Protein AF-A0A8T2MJ57-F1 (afdb_monomer_lite)

InterPro domains:
  IPR035987 Small ribosomal subunit protein uS8 superfamily [SSF56047] (203-262)
  IPR052114 ER-associated autophagy and membrane dynamics regulator [PTHR20952] (1-214)
  IPR057282 RETREG1-3/ARL6IP-like, N-terminal reticulon-homology domain [PF24456] (26-183)

Structure (mmCIF, N/CA/C/O backbone):
data_AF-A0A8T2MJ57-F1
#
_entry.id   AF-A0A8T2MJ57-F1
#
loop_
_atom_site.group_PDB
_atom_site.id
_atom_site.type_symbol
_atom_site.label_atom_id
_atom_site.label_alt_id
_atom_site.label_comp_id
_atom_site.label_asym_id
_atom_site.label_entity_id
_atom_site.label_seq_id
_atom_site.pdbx_PDB_ins_code
_atom_site.Cartn_x
_atom_site.Cartn_y
_atom_site.Cartn_z
_atom_site.occupancy
_atom_site.B_iso_or_equiv
_atom_site.auth_seq_id
_atom_site.auth_comp_id
_atom_site.auth_asym_id
_atom_site.auth_atom_id
_atom_site.pdbx_PDB_model_num
ATOM 1 N N . MET A 1 1 ? 25.067 -12.688 18.216 1.00 52.44 1 MET A N 1
ATOM 2 C CA . MET A 1 1 ? 23.822 -12.584 17.416 1.00 52.44 1 MET A CA 1
ATOM 3 C C . MET A 1 1 ? 22.567 -12.781 18.270 1.00 52.44 1 MET A C 1
ATOM 5 O O . MET A 1 1 ? 21.670 -11.970 18.128 1.00 52.44 1 MET A O 1
ATOM 9 N N . ALA A 1 2 ? 22.528 -13.728 19.221 1.00 53.91 2 ALA A N 1
ATOM 10 C CA . ALA A 1 2 ? 21.363 -13.957 20.097 1.00 53.91 2 ALA A CA 1
ATOM 11 C C . ALA A 1 2 ? 20.956 -12.770 21.008 1.00 53.91 2 ALA A C 1
ATOM 13 O O . ALA A 1 2 ? 19.784 -12.600 21.322 1.00 53.91 2 ALA A O 1
ATOM 14 N N . GLU A 1 3 ? 21.901 -11.912 21.408 1.00 52.12 3 GLU A N 1
ATOM 15 C CA . GLU A 1 3 ? 21.622 -10.780 22.309 1.00 52.12 3 GLU A CA 1
ATOM 16 C C . GLU A 1 3 ? 20.856 -9.628 21.625 1.00 52.12 3 GLU A C 1
ATOM 18 O O . GLU A 1 3 ? 20.027 -8.964 22.246 1.00 52.12 3 GLU A O 1
ATOM 23 N N . GLY A 1 4 ? 21.070 -9.429 20.317 1.00 59.59 4 GLY A N 1
ATOM 24 C CA . GLY A 1 4 ? 20.344 -8.432 19.519 1.00 59.59 4 GLY A CA 1
ATOM 25 C C . GLY A 1 4 ? 18.900 -8.844 19.213 1.00 59.59 4 GLY A C 1
ATOM 26 O O . GLY A 1 4 ? 17.994 -8.008 19.262 1.00 59.59 4 GLY A O 1
ATOM 27 N N . ASP A 1 5 ? 18.671 -10.138 18.976 1.00 60.34 5 ASP A N 1
ATOM 28 C CA . ASP A 1 5 ? 17.324 -10.690 18.788 1.00 60.34 5 ASP A CA 1
ATOM 29 C C . ASP A 1 5 ? 16.518 -10.667 20.095 1.00 60.34 5 ASP A C 1
ATOM 31 O O . ASP A 1 5 ? 15.359 -10.262 20.086 1.00 60.34 5 ASP A O 1
ATOM 35 N N . ASN A 1 6 ? 17.131 -10.968 21.246 1.00 69.00 6 ASN A N 1
ATOM 36 C CA . ASN A 1 6 ? 16.440 -10.860 22.537 1.00 69.00 6 ASN A CA 1
ATOM 37 C C . ASN A 1 6 ? 16.074 -9.416 22.896 1.00 69.00 6 ASN A C 1
ATOM 39 O O . ASN A 1 6 ? 14.998 -9.169 23.442 1.00 69.00 6 ASN A O 1
ATOM 43 N N . LYS A 1 7 ? 16.942 -8.4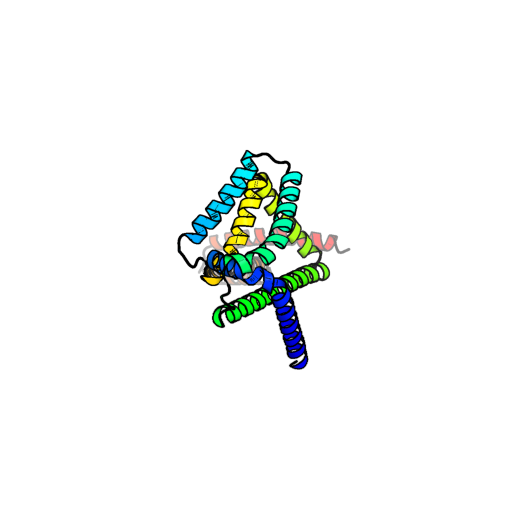41 22.600 1.00 71.62 7 LYS A N 1
ATOM 44 C CA . LYS A 1 7 ? 16.649 -7.032 22.891 1.00 71.62 7 LYS A CA 1
ATOM 45 C C . LYS A 1 7 ? 15.519 -6.499 22.015 1.00 71.62 7 LYS A C 1
ATOM 47 O O . LYS A 1 7 ? 14.646 -5.806 22.523 1.00 71.62 7 LYS A O 1
ATOM 52 N N . SER A 1 8 ? 15.516 -6.842 20.728 1.00 70.31 8 SER A N 1
ATOM 53 C CA . SER A 1 8 ? 14.426 -6.464 19.825 1.00 70.31 8 SER A CA 1
ATOM 54 C C . SER A 1 8 ? 13.117 -7.159 20.201 1.00 70.31 8 SER A C 1
ATOM 56 O O . SER A 1 8 ? 12.103 -6.479 20.290 1.00 70.31 8 SER A O 1
ATOM 58 N N . ALA A 1 9 ? 13.134 -8.455 20.531 1.00 71.38 9 ALA A N 1
ATOM 59 C CA . ALA A 1 9 ? 11.950 -9.190 20.982 1.00 71.38 9 ALA A CA 1
ATOM 60 C C . ALA A 1 9 ? 11.324 -8.603 22.261 1.00 71.38 9 ALA A C 1
ATOM 62 O O . ALA A 1 9 ? 10.107 -8.454 22.329 1.00 71.38 9 ALA A O 1
ATOM 63 N N . ASN A 1 10 ? 12.142 -8.209 23.243 1.00 76.88 10 ASN A N 1
ATOM 64 C CA . ASN A 1 10 ? 11.649 -7.536 24.450 1.00 76.88 10 ASN A CA 1
ATOM 65 C C . ASN A 1 10 ? 11.068 -6.148 24.147 1.00 76.88 10 ASN A C 1
ATOM 67 O O . ASN A 1 10 ? 10.054 -5.770 24.726 1.00 76.88 10 ASN A O 1
ATOM 71 N N . LEU A 1 11 ? 11.677 -5.405 23.218 1.00 77.31 11 LEU A N 1
ATOM 72 C CA . LEU A 1 11 ? 11.187 -4.090 22.797 1.00 77.31 11 LEU A CA 1
ATOM 73 C C . LEU A 1 11 ? 9.843 -4.207 22.065 1.00 77.31 11 LEU A C 1
ATOM 75 O O . LEU A 1 11 ? 8.923 -3.452 22.356 1.00 77.31 11 LEU A O 1
ATOM 79 N N . PHE A 1 12 ? 9.699 -5.216 21.200 1.00 75.50 12 PHE A N 1
ATOM 80 C CA . PHE A 1 12 ? 8.431 -5.552 20.552 1.00 75.50 12 PHE A CA 1
ATOM 81 C C . PHE A 1 12 ? 7.349 -5.914 21.567 1.00 75.50 12 PHE A C 1
ATOM 83 O O . PHE A 1 12 ? 6.252 -5.379 21.473 1.00 75.50 12 PHE A O 1
ATOM 90 N N . ALA A 1 13 ? 7.665 -6.777 22.539 1.00 76.50 13 ALA A N 1
ATOM 91 C CA . ALA A 1 13 ? 6.728 -7.186 23.583 1.00 76.50 13 ALA A CA 1
ATOM 92 C C . ALA A 1 13 ? 6.255 -5.993 24.436 1.00 76.50 13 ALA A C 1
ATOM 94 O O . ALA A 1 13 ? 5.073 -5.891 24.772 1.00 76.50 13 ALA A O 1
ATOM 95 N N . GLN A 1 14 ? 7.168 -5.067 24.744 1.00 79.88 14 GLN A N 1
ATOM 96 C CA . GLN A 1 14 ? 6.863 -3.844 25.480 1.00 79.88 14 GLN A CA 1
ATOM 97 C C . GLN A 1 14 ? 5.979 -2.885 24.668 1.00 79.88 14 GLN A C 1
ATOM 99 O O . GLN A 1 14 ? 5.001 -2.372 25.206 1.00 79.88 14 GLN A O 1
ATOM 104 N N . GLU A 1 15 ? 6.276 -2.675 23.381 1.00 75.19 15 GLU A N 1
ATOM 105 C CA . GLU A 1 15 ? 5.446 -1.847 22.496 1.00 75.19 15 GLU A CA 1
ATOM 106 C C . GLU A 1 15 ? 4.047 -2.446 22.317 1.00 75.19 15 GLU A C 1
ATOM 108 O O . GLU A 1 15 ? 3.068 -1.708 22.378 1.00 75.19 15 GLU A O 1
ATOM 113 N N . THR A 1 16 ? 3.919 -3.772 22.175 1.00 74.81 16 THR A N 1
ATOM 114 C CA . THR A 1 16 ? 2.602 -4.430 22.128 1.00 74.81 16 THR A CA 1
ATOM 115 C C . THR A 1 16 ? 1.814 -4.252 23.417 1.00 74.81 16 THR A C 1
ATOM 117 O O . THR A 1 16 ? 0.635 -3.931 23.342 1.00 74.81 16 THR A O 1
ATOM 120 N N . ALA A 1 17 ? 2.448 -4.381 24.587 1.00 76.38 17 ALA A N 1
ATOM 121 C CA . ALA A 1 17 ? 1.765 -4.197 25.868 1.00 76.38 17 ALA A CA 1
ATOM 122 C C . ALA A 1 17 ? 1.297 -2.743 26.071 1.00 76.38 17 ALA A C 1
ATOM 124 O O . ALA A 1 17 ? 0.177 -2.507 26.517 1.00 76.38 17 ALA A O 1
ATOM 125 N N . GLN A 1 18 ? 2.119 -1.762 25.682 1.00 77.12 18 GLN A N 1
ATOM 126 C CA . GLN A 1 18 ? 1.731 -0.346 25.716 1.00 77.12 18 GLN A CA 1
ATOM 127 C C . GLN A 1 18 ? 0.596 -0.032 24.736 1.00 77.12 18 GLN A C 1
ATOM 129 O O . GLN A 1 18 ? -0.313 0.734 25.062 1.00 77.12 18 GLN A O 1
ATOM 134 N N . LEU A 1 19 ? 0.634 -0.621 23.538 1.00 71.56 19 LEU A N 1
ATOM 135 C CA . LEU A 1 19 ? -0.423 -0.459 22.545 1.00 71.56 19 LEU A CA 1
ATOM 136 C C . LEU A 1 19 ? -1.735 -1.090 23.026 1.00 71.56 19 LEU A C 1
ATOM 138 O O . LEU A 1 19 ? -2.800 -0.519 22.818 1.00 71.56 19 LEU A O 1
ATOM 142 N N . GLU A 1 20 ? -1.664 -2.240 23.693 1.00 72.50 20 GLU A N 1
ATOM 143 C CA . GLU A 1 20 ? -2.825 -2.916 24.271 1.00 72.50 20 GLU A CA 1
ATOM 144 C C . GLU A 1 20 ? -3.515 -2.071 25.332 1.00 72.50 20 GLU A C 1
ATOM 146 O O . GLU A 1 20 ? -4.735 -1.944 25.283 1.00 72.50 20 GLU A O 1
ATOM 151 N N . GLU A 1 21 ? -2.752 -1.443 26.228 1.00 74.25 21 GLU A N 1
ATOM 152 C CA . GLU A 1 21 ? -3.293 -0.574 27.277 1.00 74.25 21 GLU A CA 1
ATOM 153 C C . GLU A 1 21 ? -3.995 0.663 26.684 1.00 74.25 21 GLU A C 1
ATOM 155 O O . GLU A 1 21 ? -5.081 1.045 27.121 1.00 74.25 21 GLU A O 1
ATOM 160 N N . GLN A 1 22 ? -3.425 1.248 25.623 1.00 67.81 22 GLN A N 1
ATOM 161 C CA . GLN A 1 22 ? -4.011 2.383 24.895 1.00 67.81 22 GLN A CA 1
ATOM 162 C C . GLN A 1 22 ? -5.276 1.992 24.114 1.00 67.81 22 GLN A C 1
ATOM 164 O O . GLN A 1 22 ? -6.247 2.748 24.070 1.00 67.81 22 GLN A O 1
ATOM 169 N N . LEU A 1 23 ? -5.283 0.811 23.487 1.00 68.00 23 LEU A N 1
ATOM 170 C CA . LEU A 1 23 ? -6.402 0.339 22.667 1.00 68.00 23 LEU A CA 1
ATOM 171 C C . LEU A 1 23 ? -7.468 -0.411 23.479 1.00 68.00 23 LEU A C 1
ATOM 173 O O . LEU A 1 23 ? -8.507 -0.752 22.917 1.00 68.00 23 LEU A O 1
ATOM 177 N N . GLN A 1 24 ? -7.274 -0.646 24.779 1.00 67.44 24 GLN A N 1
ATOM 178 C CA . GLN A 1 24 ? -8.214 -1.405 25.611 1.00 67.44 24 GLN A CA 1
ATOM 179 C C . GLN A 1 24 ? -9.611 -0.759 25.654 1.00 67.44 24 GLN A C 1
ATOM 181 O O . GLN A 1 24 ? -10.616 -1.468 25.615 1.00 67.44 24 GLN A O 1
ATOM 186 N N . GLY A 1 25 ? -9.686 0.579 25.631 1.00 65.25 25 GLY A N 1
ATOM 187 C CA . GLY A 1 25 ? -10.949 1.330 25.522 1.00 65.25 25 GLY A CA 1
ATOM 188 C C . GLY A 1 25 ? -11.619 1.251 24.142 1.00 65.25 25 GLY A C 1
ATOM 189 O O . GLY A 1 25 ? -12.824 1.456 24.023 1.00 65.25 25 GLY A O 1
ATOM 190 N N . TRP A 1 26 ? -10.854 0.902 23.109 1.00 66.38 26 TRP A N 1
ATOM 191 C CA . TRP A 1 26 ? -11.309 0.708 21.730 1.00 66.38 26 TRP A CA 1
ATOM 192 C C . TRP A 1 26 ? -11.469 -0.769 21.354 1.00 66.38 26 TRP A C 1
ATOM 194 O O . TRP A 1 26 ? -11.893 -1.079 20.239 1.00 66.38 26 TRP A O 1
ATOM 204 N N . GLY A 1 27 ? -11.124 -1.689 22.256 1.00 65.62 27 GLY A N 1
ATOM 205 C CA . GLY A 1 27 ? -10.907 -3.091 21.925 1.00 65.62 27 GLY A CA 1
ATOM 206 C C . GLY A 1 27 ? -12.131 -3.779 21.328 1.00 65.62 27 GLY A C 1
ATOM 207 O O . GLY A 1 27 ? -11.983 -4.532 20.375 1.00 65.62 27 GLY A O 1
ATOM 208 N N . GLU A 1 28 ? -13.341 -3.455 21.790 1.00 66.62 28 GLU A N 1
ATOM 209 C CA . GLU A 1 28 ? -14.588 -3.995 21.224 1.00 66.62 28 GLU A CA 1
ATOM 210 C C . GLU A 1 28 ? -14.873 -3.478 19.807 1.00 66.62 28 GLU A C 1
ATOM 212 O O . GLU A 1 28 ? -15.275 -4.248 18.934 1.00 66.62 28 GLU A O 1
ATOM 217 N N . VAL A 1 29 ? -14.610 -2.194 19.542 1.00 67.06 29 VAL A N 1
ATOM 218 C CA . VAL A 1 29 ? -14.765 -1.593 18.206 1.00 67.06 29 VAL A CA 1
ATOM 219 C C . VAL A 1 29 ? -13.710 -2.129 17.247 1.00 67.06 29 VAL A C 1
ATOM 221 O O . VAL A 1 29 ? -14.008 -2.382 16.082 1.00 67.06 29 VAL A O 1
ATOM 224 N N . ILE A 1 30 ? -12.494 -2.361 17.735 1.00 67.12 30 ILE A N 1
ATOM 225 C CA . ILE A 1 30 ? -11.414 -2.977 16.964 1.00 67.12 30 ILE A CA 1
ATOM 226 C C . ILE A 1 30 ? -11.744 -4.439 16.657 1.00 67.12 30 ILE A C 1
ATOM 228 O O . ILE A 1 30 ? -11.524 -4.875 15.530 1.00 67.12 30 ILE A O 1
ATOM 232 N N . LEU A 1 31 ? -12.330 -5.182 17.603 1.00 66.81 31 LEU A N 1
ATOM 233 C CA . LEU A 1 31 ? -12.758 -6.565 17.382 1.00 66.81 31 LEU A CA 1
ATOM 234 C C . LEU A 1 31 ? -13.910 -6.657 16.373 1.00 66.81 31 LEU A C 1
ATOM 236 O O . LEU A 1 31 ? -13.872 -7.492 15.471 1.00 66.81 31 LEU A O 1
ATOM 240 N N . ALA A 1 32 ? -14.910 -5.778 16.484 1.00 65.75 32 ALA A N 1
ATOM 241 C CA . ALA A 1 32 ? -16.000 -5.685 15.513 1.00 65.75 32 ALA A CA 1
ATOM 242 C C . ALA A 1 32 ? -15.492 -5.220 14.134 1.00 65.75 32 ALA A C 1
ATOM 244 O O . ALA A 1 32 ? -15.913 -5.734 13.097 1.00 65.75 32 ALA A O 1
ATOM 245 N N . GLY A 1 33 ? -14.540 -4.284 14.116 1.00 66.44 33 GLY A N 1
ATOM 246 C CA . GLY A 1 33 ? -13.854 -3.827 12.913 1.00 66.44 33 GLY A CA 1
ATOM 247 C C . GLY A 1 33 ? -13.068 -4.947 12.234 1.00 66.44 33 GLY A C 1
ATOM 248 O O . GLY A 1 33 ? -13.168 -5.098 11.019 1.00 66.44 33 GLY A O 1
ATOM 249 N N . ASP A 1 34 ? -12.349 -5.775 12.996 1.00 65.94 34 ASP A N 1
ATOM 250 C CA . ASP A 1 34 ? -11.610 -6.935 12.482 1.00 65.94 34 ASP A CA 1
ATOM 251 C C . ASP A 1 34 ? -12.545 -7.951 11.816 1.00 65.94 34 ASP A C 1
ATOM 253 O O . ASP A 1 34 ? -12.248 -8.396 10.712 1.00 65.94 34 ASP A O 1
ATOM 257 N N . GLN A 1 35 ? -13.710 -8.252 12.403 1.00 67.50 35 GLN A N 1
ATOM 258 C CA . GLN A 1 35 ? -14.714 -9.144 11.791 1.00 67.50 35 GLN A CA 1
ATOM 259 C C . GLN A 1 35 ? -15.197 -8.633 10.422 1.00 67.50 35 GLN A C 1
ATOM 261 O O . GLN A 1 35 ? -15.326 -9.399 9.458 1.00 67.50 35 GLN A O 1
ATOM 266 N N . VAL A 1 36 ? -15.416 -7.319 10.313 1.00 65.88 36 VAL A N 1
ATOM 267 C CA . VAL A 1 36 ? -15.811 -6.657 9.061 1.00 65.88 36 VAL A CA 1
ATOM 268 C C . VAL A 1 36 ? -14.656 -6.650 8.053 1.00 65.88 36 VAL A C 1
ATOM 270 O O . VAL A 1 36 ? -14.856 -6.975 6.880 1.00 65.88 36 VAL A O 1
ATOM 273 N N . LEU A 1 37 ? -13.440 -6.332 8.503 1.00 65.12 37 LEU A N 1
ATOM 274 C CA . LEU A 1 37 ? -12.229 -6.269 7.677 1.00 65.12 37 LEU A CA 1
ATOM 275 C C . LEU A 1 37 ? -11.785 -7.656 7.187 1.00 65.12 37 LEU A C 1
ATOM 277 O O . LEU A 1 37 ? -11.266 -7.763 6.078 1.00 65.12 37 LEU A O 1
ATOM 281 N N . ARG A 1 38 ? -12.027 -8.719 7.964 1.00 66.06 38 ARG A N 1
ATOM 282 C CA . ARG A 1 38 ? -11.732 -10.124 7.622 1.00 66.06 38 ARG A CA 1
ATOM 283 C C . ARG A 1 38 ? -12.717 -10.764 6.652 1.00 66.06 38 ARG A C 1
ATOM 285 O O . ARG A 1 38 ? -12.467 -11.883 6.207 1.00 66.06 38 ARG A O 1
ATOM 292 N N . TRP A 1 39 ? -13.805 -10.074 6.314 1.00 65.31 39 TRP A N 1
ATOM 293 C CA . TRP A 1 39 ? -14.882 -10.603 5.473 1.00 65.31 39 TRP A CA 1
ATOM 294 C C . TRP A 1 39 ? -15.462 -11.910 6.027 1.00 65.31 39 TRP A C 1
ATOM 296 O O . TRP A 1 39 ? -15.681 -12.865 5.283 1.00 65.31 39 TRP A O 1
ATOM 306 N N . GLU A 1 40 ? -15.735 -11.960 7.334 1.00 68.38 40 GLU A N 1
ATOM 307 C CA . GLU A 1 40 ? -16.276 -13.163 7.993 1.00 68.38 40 GLU A CA 1
ATOM 308 C C . GLU A 1 40 ? -17.622 -13.619 7.383 1.00 68.38 40 GLU A C 1
ATOM 310 O O . GLU A 1 40 ? -17.986 -14.791 7.430 1.00 68.38 40 GLU A O 1
ATOM 315 N N . LYS A 1 41 ? -18.336 -12.692 6.731 1.00 70.25 41 LYS A N 1
ATOM 316 C CA . LYS A 1 41 ? -19.530 -12.938 5.916 1.00 70.25 41 LYS A CA 1
ATOM 317 C C . LYS A 1 41 ? -19.328 -12.401 4.493 1.00 70.25 41 LYS A C 1
ATOM 319 O O . LYS A 1 41 ? -18.755 -11.322 4.322 1.00 70.25 41 LYS A O 1
ATOM 324 N N . PRO A 1 42 ? -19.877 -13.082 3.469 1.00 69.50 42 PRO A N 1
ATOM 325 C CA . PRO A 1 42 ? -19.623 -12.774 2.059 1.00 69.50 42 PRO A CA 1
ATOM 326 C C . PRO A 1 42 ? -20.135 -11.398 1.605 1.00 69.50 42 PRO A C 1
ATOM 328 O O . PRO A 1 42 ? -19.655 -10.873 0.605 1.00 69.50 42 PRO A O 1
ATOM 331 N N . TRP A 1 43 ? -21.082 -10.787 2.328 1.00 75.19 43 TRP A N 1
ATOM 332 C CA . TRP A 1 43 ? -21.604 -9.459 1.986 1.00 75.19 43 TRP A CA 1
ATOM 333 C C . TRP A 1 43 ? -20.817 -8.300 2.609 1.00 75.19 43 TRP A C 1
ATOM 335 O O . TRP A 1 43 ? -20.990 -7.167 2.167 1.00 75.19 43 TRP A O 1
ATOM 345 N N . PHE A 1 44 ? -19.978 -8.534 3.628 1.00 75.44 44 PHE A N 1
ATOM 346 C CA . PHE A 1 44 ? -19.237 -7.462 4.304 1.00 75.44 44 PHE A CA 1
ATOM 347 C C . PHE A 1 44 ? -18.366 -6.616 3.372 1.00 75.44 44 PHE A C 1
ATOM 349 O O . PHE A 1 44 ? -18.468 -5.398 3.480 1.00 75.44 44 PHE A O 1
ATOM 356 N N . PRO A 1 45 ? -17.582 -7.171 2.423 1.00 74.44 45 PRO A N 1
ATOM 357 C CA . PRO A 1 45 ? -16.846 -6.334 1.474 1.00 74.44 45 PRO A CA 1
ATOM 358 C C . PRO A 1 45 ? -17.775 -5.450 0.634 1.00 74.44 45 PRO A C 1
ATOM 360 O O . PRO A 1 45 ? -17.464 -4.287 0.399 1.00 74.44 45 PRO A O 1
ATOM 363 N N . GLY A 1 46 ? -18.941 -5.966 0.232 1.00 77.94 46 GLY A N 1
ATOM 364 C CA . GLY A 1 46 ? -19.947 -5.194 -0.501 1.00 77.94 46 GLY A CA 1
ATOM 365 C C . GLY A 1 46 ? -20.578 -4.087 0.344 1.00 77.94 46 GLY A C 1
ATOM 366 O O . GLY A 1 46 ? -20.713 -2.963 -0.128 1.00 77.94 46 GLY A O 1
ATOM 367 N N . ALA A 1 47 ? -20.905 -4.369 1.606 1.00 78.75 47 ALA A N 1
ATOM 368 C CA . ALA A 1 47 ? -21.434 -3.380 2.545 1.00 78.75 47 ALA A CA 1
ATOM 369 C C . ALA A 1 47 ? -20.398 -2.305 2.899 1.00 78.75 47 ALA A C 1
ATOM 371 O O . ALA A 1 47 ? -20.743 -1.136 3.013 1.00 78.75 47 ALA A O 1
ATOM 372 N N . LEU A 1 48 ? -19.128 -2.690 3.023 1.00 77.56 48 LEU A N 1
ATOM 373 C CA . LEU A 1 48 ? -18.013 -1.797 3.310 1.00 77.56 48 LEU A CA 1
ATOM 374 C C . LEU A 1 48 ? -17.762 -0.839 2.141 1.00 77.56 48 LEU A C 1
ATOM 376 O O . LEU A 1 48 ? -17.701 0.369 2.348 1.00 77.56 48 LEU A O 1
ATOM 380 N N . ILE A 1 49 ? -17.707 -1.370 0.914 1.00 79.88 49 ILE A N 1
ATOM 381 C CA . ILE A 1 49 ? -17.627 -0.568 -0.314 1.00 79.88 49 ILE A CA 1
ATOM 382 C C . ILE A 1 49 ? -18.882 0.298 -0.469 1.00 79.88 49 ILE A C 1
ATOM 384 O O . ILE A 1 49 ? -18.783 1.457 -0.850 1.00 79.88 49 ILE A O 1
ATOM 388 N N . GLY A 1 50 ? -20.066 -0.227 -0.149 1.00 81.81 50 GLY A N 1
ATOM 389 C CA . GLY A 1 50 ? -21.316 0.532 -0.176 1.00 81.81 50 GLY A CA 1
ATOM 390 C C . GLY A 1 50 ? -21.308 1.701 0.809 1.00 81.81 50 GLY A C 1
ATOM 391 O O . GLY A 1 50 ? -21.656 2.815 0.433 1.00 81.81 50 GLY A O 1
ATOM 392 N N . ALA A 1 51 ? -20.844 1.481 2.039 1.00 78.00 51 ALA A N 1
ATOM 393 C CA . ALA A 1 51 ? -20.729 2.512 3.065 1.00 78.00 51 ALA A CA 1
ATOM 394 C C . ALA A 1 51 ? -19.687 3.576 2.694 1.00 78.00 51 ALA A C 1
ATOM 396 O O . ALA A 1 51 ? -19.974 4.768 2.812 1.00 78.00 51 ALA A O 1
ATOM 397 N N . THR A 1 52 ? -18.511 3.180 2.192 1.00 77.19 52 THR A N 1
ATOM 398 C CA . THR A 1 52 ? -17.515 4.147 1.706 1.00 77.19 52 THR A CA 1
ATOM 399 C C . THR A 1 52 ? -18.031 4.903 0.487 1.00 77.19 52 THR A C 1
ATOM 401 O O . THR A 1 52 ? -17.872 6.118 0.420 1.00 77.19 52 THR A O 1
ATOM 404 N N . THR A 1 53 ? -18.714 4.234 -0.444 1.00 82.44 53 THR A N 1
ATOM 405 C CA . THR A 1 53 ? -19.323 4.884 -1.614 1.00 82.44 53 THR A CA 1
ATOM 406 C C . THR A 1 53 ? -20.379 5.893 -1.184 1.00 82.44 53 THR A C 1
ATOM 408 O O . THR A 1 53 ? -20.348 7.020 -1.658 1.00 82.44 53 THR A O 1
ATOM 411 N N . LEU A 1 54 ? -21.275 5.535 -0.259 1.00 80.06 54 LEU A N 1
ATOM 412 C CA . LEU A 1 54 ? -22.302 6.438 0.267 1.00 80.06 54 LEU A CA 1
ATOM 413 C C . LEU A 1 54 ? -21.689 7.641 0.985 1.00 80.06 54 LEU A C 1
ATOM 415 O O . LEU A 1 54 ? -22.142 8.759 0.772 1.00 80.06 54 LEU A O 1
ATOM 419 N N . LEU A 1 55 ? -20.635 7.437 1.779 1.00 75.50 55 LEU A N 1
ATOM 420 C CA . LEU A 1 55 ? -19.914 8.521 2.445 1.00 75.50 55 LEU A CA 1
ATOM 421 C C . LEU A 1 55 ? -19.293 9.487 1.425 1.00 75.50 55 LEU A C 1
ATOM 423 O O . LEU A 1 55 ? -19.476 10.696 1.526 1.00 75.50 55 LEU A O 1
ATOM 427 N N . PHE A 1 56 ? -18.587 8.968 0.420 1.00 74.94 56 PHE A N 1
ATOM 428 C CA . PHE A 1 56 ? -17.961 9.791 -0.618 1.00 74.94 56 PHE A CA 1
ATOM 429 C C . PHE A 1 56 ? -18.985 10.434 -1.561 1.00 74.94 56 PHE A C 1
ATOM 431 O O . PHE A 1 56 ? -18.768 11.553 -2.018 1.00 74.94 56 PHE A O 1
ATOM 438 N N . MET A 1 57 ? -20.115 9.774 -1.810 1.00 75.81 57 MET A N 1
ATOM 439 C CA . MET A 1 57 ? -21.245 10.325 -2.557 1.00 75.81 57 MET A CA 1
ATOM 440 C C . MET A 1 57 ? -21.919 11.452 -1.775 1.00 75.81 57 MET A C 1
ATOM 442 O O . MET A 1 57 ? -22.245 12.476 -2.360 1.00 75.81 57 MET A O 1
ATOM 446 N N . LEU A 1 58 ? -22.066 11.309 -0.457 1.00 68.88 58 LEU A N 1
ATOM 447 C CA . LEU A 1 58 ? -22.563 12.359 0.430 1.00 68.88 58 LEU A CA 1
ATOM 448 C C . LEU A 1 58 ? -21.603 13.559 0.458 1.00 68.88 58 LEU A C 1
ATOM 450 O O . LEU A 1 58 ? -22.050 14.696 0.341 1.00 68.88 58 LEU A O 1
ATOM 454 N N . ILE A 1 59 ? -20.289 13.314 0.542 1.00 73.69 59 ILE A N 1
ATOM 455 C CA . ILE A 1 59 ? -19.254 14.358 0.437 1.00 73.69 59 ILE A CA 1
ATOM 456 C C . ILE A 1 59 ? -19.324 15.056 -0.928 1.00 73.69 59 ILE A C 1
ATOM 458 O O . ILE A 1 59 ? -19.218 16.274 -0.983 1.00 73.69 59 ILE A O 1
ATOM 462 N N . TYR A 1 60 ? -19.535 14.314 -2.016 1.00 73.31 60 TYR A N 1
ATOM 463 C CA . TYR A 1 60 ? -19.723 14.889 -3.350 1.00 73.31 60 TYR A CA 1
ATOM 464 C C . TYR A 1 60 ? -20.998 15.741 -3.440 1.00 73.31 60 TYR A C 1
ATOM 466 O O . TYR A 1 60 ? -20.977 16.816 -4.025 1.00 73.31 60 TYR A O 1
ATOM 474 N N . TYR A 1 61 ? -22.100 15.286 -2.839 1.00 70.06 61 TYR A N 1
ATOM 475 C CA . TYR A 1 61 ? -23.401 15.954 -2.928 1.00 70.06 61 TYR A CA 1
ATOM 476 C C . TYR A 1 61 ? -23.514 17.201 -2.042 1.00 70.06 61 TYR A C 1
ATOM 478 O O . TYR A 1 61 ? -24.286 18.106 -2.342 1.00 70.06 61 TYR A O 1
ATOM 486 N N . LEU A 1 62 ? -22.769 17.246 -0.935 1.00 64.75 62 LEU A N 1
ATOM 487 C CA . LEU A 1 62 ? -22.767 18.374 0.001 1.00 64.75 62 LEU A CA 1
ATOM 488 C C . LEU A 1 62 ? -21.821 19.511 -0.422 1.00 64.75 62 LEU A C 1
ATOM 490 O O . LEU A 1 62 ? -21.820 20.546 0.242 1.00 64.75 62 LEU A O 1
ATOM 494 N N . ASP A 1 63 ? -20.991 19.296 -1.454 1.00 62.62 63 ASP A N 1
ATOM 495 C CA . ASP A 1 63 ? -19.935 20.207 -1.929 1.00 62.62 63 ASP A CA 1
ATOM 496 C C . ASP A 1 63 ? -19.184 20.958 -0.794 1.00 62.62 63 ASP A C 1
ATOM 498 O O . ASP A 1 63 ? -18.937 22.168 -0.883 1.00 62.62 63 ASP A O 1
ATOM 502 N N . PRO A 1 64 ? -18.826 20.306 0.339 1.00 62.19 64 PRO A N 1
ATOM 503 C CA . PRO A 1 64 ? -18.118 21.006 1.389 1.00 62.19 64 PRO A CA 1
ATOM 504 C C . PRO A 1 64 ? -16.712 21.310 0.877 1.00 62.19 64 PRO A C 1
ATOM 506 O O . PRO A 1 64 ? -16.053 20.465 0.265 1.00 62.19 64 PRO A O 1
ATOM 509 N N . SER A 1 65 ? -16.196 22.501 1.187 1.00 63.88 65 SER A N 1
ATOM 510 C CA . SER A 1 65 ? -14.778 22.781 0.971 1.00 63.88 65 SER A CA 1
ATOM 511 C C . SER A 1 65 ? -13.946 21.652 1.602 1.00 63.88 65 SER A C 1
ATOM 513 O O . SER A 1 65 ? -14.251 21.188 2.706 1.00 63.88 65 SER A O 1
ATOM 515 N N . VAL A 1 66 ? -12.903 21.180 0.916 1.00 60.69 66 VAL A N 1
ATOM 516 C CA . VAL A 1 66 ? -12.040 20.083 1.405 1.00 60.69 66 VAL A CA 1
ATOM 517 C C . VAL A 1 66 ? -11.569 20.351 2.843 1.00 60.69 66 VAL A C 1
ATOM 519 O O . VAL A 1 66 ? -11.480 19.439 3.657 1.00 60.69 66 VAL A O 1
ATOM 522 N N . LEU A 1 67 ? -11.379 21.626 3.188 1.00 55.97 67 LEU A N 1
ATOM 523 C CA . LEU A 1 67 ? -11.040 22.099 4.525 1.00 55.97 67 LEU A CA 1
ATOM 524 C C . LEU A 1 67 ? -12.159 21.878 5.561 1.00 55.97 67 LEU A C 1
ATOM 526 O O . LEU A 1 67 ? -11.883 21.410 6.663 1.00 55.97 67 LEU A O 1
ATOM 530 N N . THR A 1 68 ? -13.421 22.155 5.218 1.00 68.31 68 THR A N 1
ATOM 531 C CA . THR A 1 68 ? -14.576 21.837 6.080 1.00 68.31 68 THR A CA 1
ATOM 532 C C . THR A 1 68 ? -14.803 20.337 6.217 1.00 68.31 68 THR A C 1
ATOM 534 O O . THR A 1 68 ? -15.144 19.883 7.305 1.00 68.31 68 THR A O 1
ATOM 537 N N . GLY A 1 69 ? -14.550 19.555 5.162 1.00 68.94 69 GLY A N 1
ATOM 538 C CA . GLY A 1 69 ? -14.591 18.093 5.231 1.00 68.94 69 GLY A CA 1
ATOM 539 C C . GLY A 1 69 ? -13.536 17.536 6.190 1.00 68.94 69 GLY A C 1
ATOM 540 O O . GLY A 1 69 ? -13.860 16.731 7.061 1.00 68.94 69 GLY A O 1
ATOM 541 N N . VAL A 1 70 ? -12.293 18.018 6.092 1.00 62.59 70 VAL A N 1
ATOM 542 C CA . VAL A 1 70 ? -11.204 17.645 7.011 1.00 62.59 70 VAL A CA 1
ATOM 543 C C . VAL A 1 70 ? -11.519 18.083 8.441 1.00 62.59 70 VAL A C 1
ATOM 545 O O . VAL A 1 70 ? -11.399 17.277 9.356 1.00 62.59 70 VAL A O 1
ATOM 548 N N . SER A 1 71 ? -11.985 19.317 8.640 1.00 72.38 71 SER A N 1
ATOM 549 C CA . SER A 1 71 ? -12.333 19.841 9.967 1.00 72.38 71 SER A CA 1
ATOM 550 C C . SER A 1 71 ? -13.480 19.060 10.621 1.00 72.38 71 SER A C 1
ATOM 552 O O . SER A 1 71 ? -13.367 18.631 11.768 1.00 72.38 71 SER A O 1
ATOM 554 N N . CYS A 1 72 ? -14.550 18.779 9.872 1.00 65.94 72 CYS A N 1
ATOM 555 C CA . CYS A 1 72 ? -15.667 17.966 10.348 1.00 65.94 72 CYS A CA 1
ATOM 556 C C . CYS A 1 72 ? -15.223 16.528 10.655 1.00 65.94 72 CYS A C 1
ATOM 558 O O . CYS A 1 72 ? -15.588 15.983 11.690 1.00 65.94 72 CYS A O 1
ATOM 560 N N . SER A 1 73 ? -14.364 15.940 9.817 1.00 65.06 73 SER A N 1
ATOM 561 C CA . SER A 1 73 ? -13.814 14.598 10.053 1.00 65.06 73 SER A CA 1
ATOM 562 C C . SER A 1 73 ? -12.973 14.547 11.326 1.00 65.06 73 SER A C 1
ATOM 564 O O . SER A 1 73 ? -13.147 13.641 12.131 1.00 65.06 73 SER A O 1
ATOM 566 N N . VAL A 1 74 ? -12.099 15.533 11.545 1.00 72.69 74 VAL A N 1
ATOM 567 C CA . VAL A 1 74 ? -11.298 15.640 12.774 1.00 72.69 74 VAL A CA 1
ATOM 568 C C . VAL A 1 74 ? -12.202 15.814 13.993 1.00 72.69 74 VAL A C 1
ATOM 570 O O . VAL A 1 74 ? -12.006 15.139 14.996 1.00 72.69 74 VAL A O 1
ATOM 573 N N . MET A 1 75 ? -13.241 16.644 13.898 1.00 76.75 75 MET A N 1
ATOM 574 C CA . MET A 1 75 ? -14.207 16.837 14.981 1.00 76.75 75 MET A CA 1
ATOM 575 C C . MET A 1 75 ? -14.990 15.554 15.298 1.00 76.75 75 MET A C 1
ATOM 577 O O . MET A 1 75 ? -15.156 15.210 16.466 1.00 76.75 75 MET A O 1
ATOM 581 N N . VAL A 1 76 ? -15.424 14.810 14.278 1.00 71.50 76 VAL A N 1
ATOM 582 C CA . VAL A 1 76 ? -16.086 13.506 14.441 1.00 71.50 76 VAL A CA 1
ATOM 583 C C . VAL A 1 76 ? -15.130 12.472 15.031 1.00 71.50 76 VAL A C 1
ATOM 585 O O . VAL A 1 76 ? -15.546 11.712 15.898 1.00 71.50 76 VAL A O 1
ATOM 588 N N . LEU A 1 77 ? -13.857 12.461 14.624 1.00 71.06 77 LEU A N 1
ATOM 589 C CA . LEU A 1 77 ? -12.833 11.594 15.212 1.00 71.06 77 LEU A CA 1
ATOM 590 C C . LEU A 1 77 ? -12.604 11.921 16.690 1.00 71.06 77 LEU A C 1
ATOM 592 O O . LEU A 1 77 ? -12.573 11.003 17.497 1.00 71.06 77 LEU A O 1
ATOM 596 N N . CYS A 1 78 ? -12.524 13.199 17.065 1.00 75.69 78 CYS A N 1
ATOM 597 C CA . CYS A 1 78 ? -12.408 13.607 18.467 1.00 75.69 78 CYS A CA 1
ATOM 598 C C . CYS A 1 78 ? -13.644 13.216 19.291 1.00 75.69 78 CYS A C 1
ATOM 600 O O . CYS A 1 78 ? -13.518 12.765 20.427 1.00 75.69 78 CYS A O 1
ATOM 602 N N . LEU A 1 79 ? -14.844 13.364 18.723 1.00 74.75 79 LEU A N 1
ATOM 603 C CA . LEU A 1 79 ? -16.078 12.939 19.383 1.00 74.75 79 LEU A CA 1
ATOM 604 C C . LEU A 1 79 ? -16.157 11.416 19.510 1.00 74.75 79 LEU A C 1
ATOM 606 O O . LEU A 1 79 ? -16.565 10.923 20.556 1.00 74.75 79 LEU A O 1
ATOM 610 N N . ALA A 1 80 ? -15.749 10.671 18.484 1.00 69.69 80 ALA A N 1
ATOM 611 C CA . ALA A 1 80 ? -15.673 9.217 18.534 1.00 69.69 80 ALA A CA 1
ATOM 612 C C . ALA A 1 80 ? -14.649 8.754 19.579 1.00 69.69 80 ALA A C 1
ATOM 614 O O . ALA A 1 80 ? -14.974 7.890 20.382 1.00 69.69 80 ALA A O 1
ATOM 615 N N . ASP A 1 81 ? -13.472 9.378 19.639 1.00 71.50 81 ASP A N 1
ATOM 616 C CA . ASP A 1 81 ? -12.428 9.068 20.623 1.00 71.50 81 ASP A CA 1
ATOM 617 C C . ASP A 1 81 ? -12.868 9.296 22.069 1.00 71.50 81 ASP A C 1
ATOM 619 O O . ASP A 1 81 ? -12.516 8.526 22.954 1.00 71.50 81 ASP A O 1
ATOM 623 N N . TYR A 1 82 ? -13.746 10.270 22.302 1.00 74.50 82 TYR A N 1
ATOM 624 C CA . TYR A 1 82 ? -14.347 10.489 23.614 1.00 74.50 82 TYR A CA 1
ATOM 625 C C . TYR A 1 82 ? -15.532 9.548 23.912 1.00 74.50 82 TYR A C 1
ATOM 627 O O . TYR A 1 82 ? -15.672 9.012 25.018 1.00 74.50 82 TYR A O 1
ATOM 635 N N . LEU A 1 83 ? -16.422 9.347 22.937 1.00 70.19 83 LEU A N 1
ATOM 636 C CA . LEU A 1 83 ? -17.685 8.631 23.137 1.00 70.19 83 LEU A CA 1
ATOM 637 C C . LEU A 1 83 ? -17.522 7.113 23.101 1.00 70.19 83 LEU A C 1
ATOM 639 O O . LEU A 1 83 ? -18.182 6.426 23.877 1.00 70.19 83 LEU A O 1
ATOM 643 N N . VAL A 1 84 ? -16.653 6.581 22.242 1.00 67.44 84 VAL A N 1
ATOM 644 C CA . VAL A 1 84 ? -16.428 5.137 22.091 1.00 67.44 84 VAL A CA 1
ATOM 645 C C . VAL A 1 84 ? -15.972 4.480 23.399 1.00 67.44 84 VAL A C 1
ATOM 647 O O . VAL A 1 84 ? -16.673 3.570 23.840 1.00 67.44 84 VAL A O 1
ATOM 650 N N . PRO A 1 85 ? -14.912 4.938 24.093 1.00 64.62 85 PRO A N 1
ATOM 651 C CA . PRO A 1 85 ? -14.494 4.326 25.359 1.00 64.62 85 PRO A CA 1
ATOM 652 C C . PRO A 1 85 ? -15.518 4.514 26.490 1.00 64.62 85 PRO A C 1
ATOM 654 O O . PRO A 1 85 ? -15.575 3.709 27.417 1.00 64.62 85 PRO A O 1
ATOM 657 N N . THR A 1 86 ? -16.371 5.539 26.405 1.00 67.69 86 THR A N 1
ATOM 658 C CA . THR A 1 86 ? -17.420 5.813 27.403 1.00 67.69 86 THR A CA 1
ATOM 659 C C . THR A 1 86 ? -18.676 4.955 27.187 1.00 67.69 86 THR A C 1
ATOM 661 O O . THR A 1 86 ? -19.346 4.563 28.148 1.00 67.69 86 THR A O 1
ATOM 664 N N . LEU A 1 87 ? -19.014 4.660 25.928 1.00 64.75 87 LEU A N 1
ATOM 665 C CA . LEU A 1 87 ? -20.231 3.946 25.530 1.00 64.75 87 LEU A CA 1
ATOM 666 C C . LEU A 1 87 ? -20.013 2.449 25.293 1.00 64.75 87 LEU A C 1
ATOM 668 O O . LEU A 1 87 ? -20.954 1.685 25.500 1.00 64.75 87 LEU A O 1
ATOM 672 N N . ALA A 1 88 ? -18.804 2.019 24.921 1.00 62.66 88 ALA A N 1
ATOM 673 C CA . ALA A 1 88 ? -18.444 0.608 24.754 1.00 62.66 88 ALA A CA 1
ATOM 674 C C . ALA A 1 88 ? -18.875 -0.263 25.958 1.00 62.66 88 ALA A C 1
ATOM 676 O O . ALA A 1 88 ? -19.728 -1.138 25.780 1.00 62.66 88 ALA A O 1
ATOM 677 N N . PRO A 1 89 ? -18.489 0.056 27.215 1.00 60.88 89 PRO A N 1
ATOM 678 C CA . PRO A 1 89 ? -18.899 -0.742 28.375 1.00 60.88 89 PRO A CA 1
ATOM 679 C C . PRO A 1 89 ? -20.400 -0.646 28.716 1.00 60.88 89 PRO A C 1
ATOM 681 O O . PRO A 1 89 ? -20.903 -1.438 29.513 1.00 60.88 89 PRO A O 1
ATOM 684 N N . ARG A 1 90 ? -21.133 0.328 28.153 1.00 62.47 90 ARG A N 1
ATOM 685 C CA . ARG A 1 90 ? -22.577 0.535 28.383 1.00 62.47 90 ARG A CA 1
ATOM 686 C C . ARG A 1 90 ? -23.447 -0.211 27.369 1.00 62.47 90 ARG A C 1
ATOM 688 O O . ARG A 1 90 ? -24.549 -0.614 27.727 1.00 62.47 90 ARG A O 1
ATOM 695 N N . VAL A 1 91 ? -22.971 -0.383 26.135 1.00 60.31 91 VAL A N 1
ATOM 696 C CA . VAL A 1 91 ? -23.721 -1.002 25.027 1.00 60.31 91 VAL A CA 1
ATOM 697 C C . VAL A 1 91 ? -23.500 -2.514 24.960 1.00 60.31 91 VAL A C 1
ATOM 699 O O . VAL A 1 91 ? -24.454 -3.247 24.706 1.00 60.31 91 VAL A O 1
ATOM 702 N N . PHE A 1 92 ? -22.284 -2.997 25.230 1.00 55.94 92 PHE A N 1
ATOM 703 C CA . PHE A 1 92 ? -21.954 -4.425 25.104 1.00 55.94 92 PHE A CA 1
ATOM 704 C C . PHE A 1 92 ? -22.191 -5.249 26.378 1.00 55.94 92 PHE A C 1
ATOM 706 O O . PHE A 1 92 ? -22.062 -6.474 26.365 1.00 55.94 92 PHE A O 1
ATOM 713 N N . GLY A 1 93 ? -22.661 -4.601 27.450 1.00 50.38 93 GLY A N 1
ATOM 714 C CA . GLY A 1 93 ? -22.975 -5.256 28.716 1.00 50.38 93 GLY A CA 1
ATOM 715 C C . GLY A 1 93 ? -21.724 -5.792 29.416 1.00 50.38 93 GLY A C 1
ATOM 716 O O . GLY A 1 93 ? -20.651 -5.907 28.842 1.00 50.38 93 GLY A O 1
ATOM 717 N N . SER A 1 94 ? -21.848 -6.124 30.699 1.00 48.09 94 SER A N 1
ATOM 718 C CA . SER A 1 94 ? -20.754 -6.608 31.556 1.00 48.09 94 SER A CA 1
ATOM 719 C C . SER A 1 94 ? -20.244 -8.018 31.187 1.00 48.09 94 SER A C 1
ATOM 721 O O . SER A 1 94 ? -19.968 -8.831 32.067 1.00 48.09 94 SER A O 1
ATOM 723 N N . ASN A 1 95 ? -20.115 -8.361 29.904 1.00 52.56 95 ASN A N 1
ATOM 724 C CA . ASN A 1 95 ? -19.372 -9.549 29.514 1.00 52.56 95 ASN A CA 1
ATOM 725 C C . ASN A 1 95 ? -17.886 -9.197 29.541 1.00 52.56 95 ASN A C 1
ATOM 727 O O . ASN A 1 95 ? -17.323 -8.644 28.602 1.00 52.56 95 ASN A O 1
ATOM 731 N N . LYS A 1 96 ? -17.259 -9.503 30.680 1.00 54.53 96 LYS A N 1
ATOM 732 C CA . LYS A 1 96 ? -15.803 -9.550 30.824 1.00 54.53 96 LYS A CA 1
ATOM 733 C C . LYS A 1 96 ? -15.220 -10.266 29.605 1.00 54.53 96 LYS A C 1
ATOM 735 O O . LYS A 1 96 ? -15.722 -11.331 29.247 1.00 54.53 96 LYS A O 1
ATOM 740 N N . TRP A 1 97 ? -14.201 -9.669 28.987 1.00 55.97 97 TRP A N 1
ATOM 741 C CA . TRP A 1 97 ? -13.518 -10.217 27.816 1.00 55.97 97 TRP A CA 1
ATOM 742 C C . TRP A 1 97 ? -13.344 -11.731 27.933 1.00 55.97 97 TRP A C 1
ATOM 744 O O . TRP A 1 97 ? -12.782 -12.233 28.909 1.00 55.97 97 TRP A O 1
ATOM 754 N N . THR A 1 98 ? -13.838 -12.463 26.939 1.00 66.44 98 THR A N 1
ATOM 755 C CA . THR A 1 98 ? -13.567 -13.899 26.857 1.00 66.44 98 THR A CA 1
ATOM 756 C C . THR A 1 98 ? -12.089 -14.109 26.526 1.00 66.44 98 THR A C 1
ATOM 758 O O . THR A 1 98 ? -11.479 -13.315 25.808 1.00 66.44 98 THR A O 1
ATOM 761 N N . THR A 1 99 ? -11.485 -15.177 27.047 1.00 65.31 99 THR A N 1
ATOM 762 C CA . THR A 1 99 ? -10.060 -15.488 26.832 1.00 65.31 99 THR A CA 1
ATOM 763 C C . THR A 1 99 ? -9.697 -15.578 25.345 1.00 65.31 99 THR A C 1
ATOM 765 O O . THR A 1 99 ? -8.607 -15.163 24.960 1.00 65.31 99 THR A O 1
ATOM 768 N N . GLU A 1 100 ? -10.630 -16.014 24.491 1.00 69.06 100 GLU A N 1
ATOM 769 C CA . GLU A 1 100 ? -10.462 -15.996 23.032 1.00 69.06 100 GLU A CA 1
ATOM 770 C C . GLU A 1 100 ? -10.419 -14.579 22.441 1.00 69.06 100 GLU A C 1
ATOM 772 O O . GLU A 1 100 ? -9.598 -14.307 21.563 1.00 69.06 100 GLU A O 1
ATOM 777 N N . GLN A 1 101 ? -11.265 -13.657 22.913 1.00 66.12 101 GLN A N 1
ATOM 778 C CA . GLN A 1 101 ? -11.244 -12.260 22.463 1.00 66.12 101 GLN A CA 1
ATOM 779 C C . GLN A 1 101 ? -9.950 -11.561 22.899 1.00 66.12 101 GLN A C 1
ATOM 781 O O . GLN A 1 101 ? -9.357 -10.836 22.098 1.00 66.12 101 GLN A O 1
ATOM 786 N N . GLN A 1 102 ? -9.461 -11.859 24.110 1.00 67.00 102 GLN A N 1
ATOM 787 C CA . GLN A 1 102 ? -8.176 -11.353 24.603 1.00 67.00 102 GLN A CA 1
ATOM 788 C C . GLN A 1 102 ? -7.002 -11.834 23.758 1.00 67.00 102 GLN A C 1
ATOM 790 O O . GLN A 1 102 ? -6.155 -11.038 23.354 1.00 67.00 102 GLN A O 1
ATOM 795 N N . GLN A 1 103 ? -6.984 -13.124 23.436 1.00 72.75 103 GLN A N 1
ATOM 796 C CA . GLN A 1 103 ? -5.926 -13.711 22.627 1.00 72.75 103 GLN A CA 1
ATOM 797 C C . GLN A 1 103 ? -5.930 -13.165 21.192 1.00 72.75 103 GLN A C 1
ATOM 799 O O . GLN A 1 103 ? -4.866 -12.888 20.638 1.00 72.75 103 GLN A O 1
ATOM 804 N N . ARG A 1 104 ? -7.111 -12.939 20.601 1.00 66.81 104 ARG A N 1
ATOM 805 C CA . ARG A 1 104 ? -7.222 -12.333 19.265 1.00 66.81 104 ARG A CA 1
ATOM 806 C C . ARG A 1 104 ? -6.774 -10.880 19.237 1.00 66.81 104 ARG A C 1
ATOM 808 O O . ARG A 1 104 ? -6.089 -10.483 18.300 1.00 66.81 104 ARG A O 1
ATOM 815 N N . PHE A 1 105 ? -7.130 -10.096 20.248 1.00 68.19 105 PHE A N 1
ATOM 816 C CA . PHE A 1 105 ? -6.676 -8.714 20.347 1.00 68.19 105 PHE A CA 1
ATOM 817 C C . PHE A 1 105 ? -5.150 -8.624 20.477 1.00 68.19 105 PHE A C 1
ATOM 819 O O . PHE A 1 105 ? -4.524 -7.852 19.755 1.00 68.19 105 PHE A O 1
ATOM 826 N N . HIS A 1 106 ? -4.547 -9.485 21.302 1.00 71.81 106 HIS A N 1
ATOM 827 C CA . HIS A 1 106 ? -3.091 -9.577 21.446 1.00 71.81 106 HIS A CA 1
ATOM 828 C C . HIS A 1 106 ? -2.401 -9.916 20.112 1.00 71.81 106 HIS A C 1
ATOM 830 O O . HIS A 1 106 ? -1.414 -9.292 19.720 1.00 71.81 106 HIS A O 1
ATOM 836 N N . GLU A 1 107 ? -2.959 -10.859 19.347 1.00 72.94 107 GLU A N 1
ATOM 837 C CA . GLU A 1 107 ? -2.441 -11.212 18.020 1.00 72.94 107 GLU A CA 1
ATOM 838 C C . GLU A 1 107 ? -2.557 -10.051 17.013 1.00 72.94 107 GLU A C 1
ATOM 840 O O . GLU A 1 107 ? -1.656 -9.837 16.194 1.00 72.94 107 GLU A O 1
ATOM 845 N N . ILE A 1 108 ? -3.640 -9.270 17.082 1.00 69.88 108 ILE A N 1
ATOM 846 C CA . ILE A 1 108 ? -3.843 -8.079 16.247 1.00 69.88 108 ILE A CA 1
ATOM 847 C C . ILE A 1 108 ? -2.809 -7.008 16.593 1.00 69.88 108 ILE A C 1
ATOM 849 O O . ILE A 1 108 ? -2.129 -6.518 15.689 1.00 69.88 108 ILE A O 1
ATOM 853 N N . CYS A 1 109 ? -2.642 -6.687 17.877 1.00 67.94 109 CYS A N 1
ATOM 854 C CA . CYS A 1 109 ? -1.636 -5.736 18.347 1.00 67.94 109 CYS A CA 1
ATOM 855 C C . CYS A 1 109 ? -0.226 -6.174 17.921 1.00 67.94 109 CYS A C 1
ATOM 857 O O . CYS A 1 109 ? 0.517 -5.379 17.340 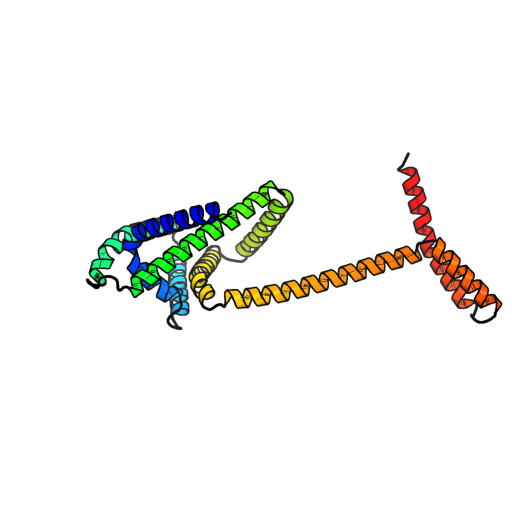1.00 67.94 109 CYS A O 1
ATOM 859 N N . GLY A 1 110 ? 0.108 -7.460 18.073 1.00 69.19 110 GLY A N 1
ATOM 860 C CA . GLY A 1 110 ? 1.378 -8.029 17.612 1.00 69.19 110 GLY A CA 1
ATOM 861 C C . GLY A 1 110 ? 1.602 -7.905 16.103 1.00 69.19 110 GLY A C 1
ATOM 862 O O . GLY A 1 110 ? 2.677 -7.489 15.654 1.00 69.19 110 GLY A O 1
ATOM 863 N N . ASN A 1 111 ? 0.587 -8.206 15.292 1.00 67.12 111 ASN A N 1
ATOM 864 C CA . ASN A 1 111 ? 0.674 -8.069 13.837 1.00 67.12 111 ASN A CA 1
ATOM 865 C C . ASN A 1 111 ? 0.745 -6.603 13.386 1.00 67.12 111 ASN A C 1
ATOM 867 O O . ASN A 1 111 ? 1.432 -6.303 12.403 1.00 67.12 111 ASN A O 1
ATOM 871 N N . LEU A 1 112 ? 0.086 -5.688 14.098 1.00 66.00 112 LEU A N 1
ATOM 872 C CA . LEU A 1 112 ? 0.106 -4.259 13.800 1.00 66.00 112 LEU A CA 1
ATOM 873 C C . LEU A 1 112 ? 1.488 -3.657 14.069 1.00 66.00 112 LEU A C 1
ATOM 875 O O . LEU A 1 112 ? 2.050 -3.022 13.177 1.00 66.00 112 LEU A O 1
ATOM 879 N N . VAL A 1 113 ? 2.080 -3.941 15.232 1.00 67.12 113 VAL A N 1
ATOM 880 C CA . VAL A 1 113 ? 3.439 -3.493 15.584 1.00 67.12 113 VAL A CA 1
ATOM 881 C C . VAL A 1 113 ? 4.469 -4.076 14.607 1.00 67.12 113 VAL A C 1
ATOM 883 O O . VAL A 1 113 ? 5.337 -3.364 14.093 1.00 67.12 113 VAL A O 1
ATOM 886 N N . LYS A 1 114 ? 4.329 -5.356 14.236 1.00 70.31 114 LYS A N 1
ATOM 887 C CA . LYS A 1 114 ? 5.186 -5.995 13.222 1.00 70.31 114 LYS A CA 1
ATOM 888 C C . LYS A 1 114 ? 5.039 -5.357 11.838 1.00 70.31 114 LYS A C 1
ATOM 890 O O . LYS A 1 114 ? 6.031 -5.208 11.115 1.00 70.31 114 LYS A O 1
ATOM 895 N N . SER A 1 115 ? 3.820 -4.975 11.457 1.00 64.50 115 SER A N 1
ATOM 896 C CA . SER A 1 115 ? 3.541 -4.263 10.207 1.00 64.50 115 SER A CA 1
ATOM 897 C C . SER A 1 115 ? 4.149 -2.859 10.223 1.00 64.50 115 SER A C 1
ATOM 899 O O . SER A 1 115 ? 4.855 -2.491 9.283 1.00 64.50 115 SER A O 1
ATOM 901 N N . GLN A 1 116 ? 3.983 -2.113 11.318 1.00 67.75 116 GLN A N 1
ATOM 902 C CA . GLN A 1 116 ? 4.564 -0.781 11.508 1.00 67.75 116 GLN A CA 1
ATOM 903 C C . GLN A 1 116 ? 6.092 -0.802 11.412 1.00 67.75 116 GLN A C 1
ATOM 905 O O . GLN A 1 116 ? 6.669 -0.015 10.661 1.00 67.75 116 GLN A O 1
ATOM 910 N N . HIS A 1 117 ? 6.759 -1.747 12.078 1.00 70.75 117 HIS A N 1
ATOM 911 C CA . HIS A 1 117 ? 8.214 -1.906 11.967 1.00 70.75 117 HIS A CA 1
ATOM 912 C C . HIS A 1 117 ? 8.661 -2.375 10.589 1.00 70.75 117 HIS A C 1
ATOM 914 O O . HIS A 1 117 ? 9.696 -1.930 10.095 1.00 70.75 117 HIS A O 1
ATOM 920 N N . SER A 1 118 ? 7.879 -3.228 9.925 1.00 68.00 118 SER A N 1
ATOM 921 C CA . SER A 1 118 ? 8.163 -3.616 8.543 1.00 68.00 118 SER A CA 1
ATOM 922 C C . SER A 1 118 ? 8.118 -2.389 7.637 1.00 68.00 118 SER A C 1
ATOM 924 O O . SER A 1 118 ? 9.096 -2.121 6.942 1.00 68.00 118 SER A O 1
ATOM 926 N N . VAL A 1 119 ? 7.040 -1.603 7.689 1.00 69.31 119 VAL A N 1
ATOM 927 C CA . VAL A 1 119 ? 6.889 -0.352 6.929 1.00 69.31 119 VAL A CA 1
ATOM 928 C C . VAL A 1 119 ? 8.011 0.629 7.269 1.00 69.31 119 VAL A C 1
ATOM 930 O O . VAL A 1 119 ? 8.636 1.158 6.353 1.00 69.31 119 VAL A O 1
ATOM 933 N N . GLY A 1 120 ? 8.352 0.797 8.548 1.00 70.38 120 GLY A N 1
ATOM 934 C CA . GLY A 1 120 ? 9.490 1.607 8.988 1.00 70.38 120 GLY A CA 1
ATOM 935 C C . GLY A 1 120 ? 10.831 1.105 8.440 1.00 70.38 120 GLY A C 1
ATOM 936 O O . GLY A 1 120 ? 11.664 1.900 8.009 1.00 70.38 120 GLY A O 1
ATOM 937 N N . GLY A 1 121 ? 11.032 -0.211 8.366 1.00 75.69 121 GLY A N 1
ATOM 938 C CA . GLY A 1 121 ? 12.205 -0.841 7.760 1.00 75.69 121 GLY A CA 1
ATOM 939 C C . GLY A 1 121 ? 12.272 -0.649 6.242 1.00 75.69 121 GLY A C 1
ATOM 940 O O . GLY A 1 121 ? 13.339 -0.344 5.707 1.00 75.69 121 GLY A O 1
ATOM 941 N N . TRP A 1 122 ? 11.142 -0.761 5.538 1.00 72.12 122 TRP A N 1
ATOM 942 C CA . TRP A 1 122 ? 11.026 -0.409 4.116 1.00 72.12 122 TRP A CA 1
ATOM 943 C C . TRP A 1 122 ? 11.324 1.076 3.886 1.00 72.12 122 TRP A C 1
ATOM 945 O O . TRP A 1 122 ? 12.049 1.418 2.951 1.00 72.12 122 TRP A O 1
ATOM 955 N N . TRP A 1 123 ? 10.839 1.945 4.772 1.00 72.12 123 TRP A N 1
ATOM 956 C CA . TRP A 1 123 ? 11.082 3.385 4.725 1.00 72.12 123 TRP A CA 1
ATOM 957 C C . TRP A 1 123 ? 12.554 3.728 4.951 1.00 72.12 123 TRP A C 1
ATOM 959 O O . TRP A 1 123 ? 13.134 4.509 4.200 1.00 72.12 123 TRP A O 1
ATOM 969 N N . ARG A 1 124 ? 13.198 3.079 5.928 1.00 75.62 124 ARG A N 1
ATOM 970 C CA . ARG A 1 124 ? 14.643 3.203 6.162 1.00 75.62 124 ARG A CA 1
ATOM 971 C C . ARG A 1 124 ? 15.448 2.712 4.964 1.00 75.62 124 ARG A C 1
ATOM 973 O O . ARG A 1 124 ? 16.377 3.399 4.573 1.00 75.62 124 ARG A O 1
ATOM 980 N N . ARG A 1 125 ? 15.062 1.603 4.320 1.00 74.69 125 ARG A N 1
ATOM 981 C CA . ARG A 1 125 ? 15.712 1.120 3.082 1.00 74.69 125 ARG A CA 1
ATOM 982 C C . ARG A 1 125 ? 15.565 2.095 1.912 1.00 74.69 125 ARG A C 1
ATOM 984 O O . ARG A 1 125 ? 16.494 2.271 1.128 1.00 74.69 125 ARG A O 1
ATOM 991 N N . LEU A 1 126 ? 14.403 2.733 1.780 1.00 73.12 126 LEU A N 1
ATOM 992 C CA . LEU A 1 126 ? 14.202 3.813 0.809 1.00 73.12 126 LEU A CA 1
ATOM 993 C C . LEU A 1 126 ? 15.116 5.005 1.113 1.00 73.12 126 LEU A C 1
ATOM 995 O O . LEU A 1 126 ? 15.700 5.581 0.196 1.00 73.12 126 LEU A O 1
ATOM 999 N N . PHE A 1 127 ? 15.287 5.335 2.392 1.00 74.62 127 PHE A N 1
ATOM 1000 C CA . PHE A 1 127 ? 16.171 6.408 2.831 1.00 74.62 127 PHE A CA 1
ATOM 1001 C C . PHE A 1 127 ? 17.658 6.073 2.624 1.00 74.62 127 PHE A C 1
ATOM 1003 O O . PHE A 1 127 ? 18.407 6.917 2.146 1.00 74.62 127 PHE A O 1
ATOM 1010 N N . THR A 1 128 ? 18.084 4.829 2.855 1.00 76.19 128 TH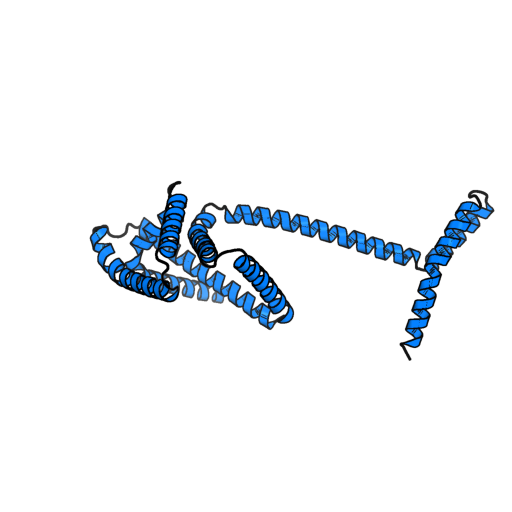R A N 1
ATOM 1011 C CA . THR A 1 128 ? 19.463 4.398 2.563 1.00 76.19 128 THR A CA 1
ATOM 1012 C C . THR A 1 128 ? 19.741 4.374 1.059 1.00 76.19 128 THR A C 1
ATOM 1014 O O . THR A 1 128 ? 20.817 4.766 0.622 1.00 76.19 128 THR A O 1
ATOM 1017 N N . LEU A 1 129 ? 18.759 4.002 0.226 1.00 73.25 129 LEU A N 1
ATOM 1018 C CA . LEU A 1 129 ? 18.881 4.086 -1.239 1.00 73.25 129 LEU A CA 1
ATOM 1019 C C . LEU A 1 129 ? 19.065 5.529 -1.733 1.00 73.25 129 LEU A C 1
ATOM 1021 O O . LEU A 1 129 ? 19.756 5.756 -2.732 1.00 73.25 129 LEU A O 1
ATOM 1025 N N . LYS A 1 130 ? 18.465 6.502 -1.037 1.00 74.50 130 LYS A N 1
ATOM 1026 C CA . LYS A 1 130 ? 18.672 7.931 -1.293 1.00 74.50 130 LYS A CA 1
ATOM 1027 C C . LYS A 1 130 ? 20.119 8.350 -1.006 1.00 74.50 130 LYS A C 1
ATOM 1029 O O . LYS A 1 130 ? 20.655 9.148 -1.773 1.00 74.50 130 LYS A O 1
ATOM 1034 N N . GLU A 1 131 ? 20.742 7.807 0.040 1.00 76.94 131 GLU A N 1
ATOM 1035 C CA . GLU A 1 131 ? 22.134 8.102 0.417 1.00 76.94 131 GLU A CA 1
ATOM 1036 C C . GLU A 1 131 ? 23.159 7.400 -0.487 1.00 76.94 131 GLU A C 1
ATOM 1038 O O . GLU A 1 131 ? 24.095 8.041 -0.960 1.00 76.94 131 GLU A O 1
ATOM 1043 N N . GLU A 1 132 ? 22.970 6.115 -0.801 1.00 80.06 132 GLU A N 1
ATOM 1044 C CA . GLU A 1 132 ? 23.943 5.350 -1.596 1.00 80.06 132 GLU A CA 1
ATOM 1045 C C . GLU A 1 132 ? 23.933 5.722 -3.090 1.00 80.06 132 GLU A C 1
ATOM 1047 O O . GLU A 1 132 ? 24.982 5.739 -3.741 1.00 80.06 132 GLU A O 1
ATOM 1052 N N . LYS A 1 133 ? 22.751 5.984 -3.676 1.00 76.38 133 LYS A N 1
ATOM 1053 C CA . LYS A 1 133 ? 22.592 6.271 -5.118 1.00 76.38 133 LYS A CA 1
ATOM 1054 C C . LYS A 1 133 ? 21.507 7.325 -5.374 1.00 76.38 133 LYS A C 1
ATOM 1056 O O . LYS A 1 133 ? 20.466 7.003 -5.963 1.00 76.38 133 LYS A O 1
ATOM 1061 N N . PRO A 1 134 ? 21.771 8.610 -5.067 1.00 79.44 134 PRO A N 1
ATOM 1062 C CA . PRO A 1 134 ? 20.772 9.674 -5.172 1.00 79.44 134 PRO A CA 1
ATOM 1063 C C . PRO A 1 134 ? 20.180 9.783 -6.581 1.00 79.44 134 PRO A C 1
ATOM 1065 O O . PRO A 1 134 ? 18.974 9.937 -6.730 1.00 79.44 134 PRO A O 1
ATOM 1068 N N . LYS A 1 135 ? 20.985 9.602 -7.639 1.00 80.69 135 LYS A N 1
ATOM 1069 C CA . LYS A 1 135 ? 20.513 9.676 -9.036 1.00 80.69 135 LYS A CA 1
ATOM 1070 C C . LYS A 1 135 ? 19.449 8.623 -9.376 1.00 80.69 135 LYS A C 1
ATOM 1072 O O . LYS A 1 135 ? 18.487 8.938 -10.069 1.00 80.69 135 LYS A O 1
ATOM 1077 N N . MET A 1 136 ? 19.606 7.391 -8.886 1.00 79.19 136 MET A N 1
ATOM 1078 C CA . MET A 1 136 ? 18.639 6.310 -9.121 1.00 79.19 136 MET A CA 1
ATOM 1079 C C . MET A 1 136 ? 17.373 6.507 -8.285 1.00 79.19 136 MET A C 1
ATOM 1081 O O . MET A 1 136 ? 16.273 6.287 -8.789 1.00 79.19 136 MET A O 1
ATOM 1085 N N . TYR A 1 137 ? 17.524 6.964 -7.037 1.00 83.25 137 TYR A N 1
ATOM 1086 C CA . TYR A 1 137 ? 16.398 7.322 -6.176 1.00 83.25 137 TYR A CA 1
ATOM 1087 C C . TYR A 1 137 ? 15.564 8.454 -6.792 1.00 83.25 137 TYR A C 1
ATOM 1089 O O . TYR A 1 137 ? 14.364 8.283 -6.988 1.00 83.25 137 TYR A O 1
ATOM 1097 N N . PHE A 1 138 ? 16.195 9.566 -7.186 1.00 84.56 138 PHE A N 1
ATOM 1098 C CA . PHE A 1 138 ? 15.506 10.696 -7.815 1.00 84.56 138 PHE A CA 1
ATOM 1099 C C . PHE A 1 138 ? 14.791 10.291 -9.107 1.00 84.56 138 PHE A C 1
ATOM 1101 O O . PHE A 1 138 ? 13.630 10.643 -9.281 1.00 84.56 138 PHE A O 1
ATOM 1108 N N . LEU A 1 139 ? 15.430 9.515 -9.989 1.00 86.69 139 LEU A N 1
ATOM 1109 C CA . LEU A 1 139 ? 14.807 9.080 -11.244 1.00 86.69 139 LEU A CA 1
ATOM 1110 C C . LEU A 1 139 ? 13.611 8.139 -11.011 1.00 86.69 139 LEU A C 1
ATOM 1112 O O . LEU A 1 139 ? 12.592 8.264 -11.688 1.00 86.69 139 LEU A O 1
ATOM 1116 N N . SER A 1 140 ? 13.706 7.244 -10.024 1.00 84.38 140 SER A N 1
ATOM 1117 C CA . SER A 1 140 ? 12.604 6.364 -9.613 1.00 84.38 140 SER A CA 1
ATOM 1118 C C . SER A 1 140 ? 11.425 7.153 -9.033 1.00 84.38 140 SER A C 1
ATOM 1120 O O . SER A 1 140 ? 10.283 6.957 -9.445 1.00 84.38 140 SER A O 1
ATOM 1122 N N . VAL A 1 141 ? 11.707 8.092 -8.125 1.00 85.56 141 VAL A N 1
ATOM 1123 C CA . VAL A 1 141 ? 10.697 8.939 -7.475 1.00 85.56 141 VAL A CA 1
ATOM 1124 C C . VAL A 1 141 ? 10.027 9.866 -8.488 1.00 85.56 141 VAL A C 1
ATOM 1126 O O . VAL A 1 141 ? 8.808 9.940 -8.531 1.00 85.56 141 VAL A O 1
ATOM 1129 N N . ILE A 1 142 ? 10.782 10.514 -9.376 1.00 88.50 142 ILE A N 1
ATOM 1130 C CA . ILE A 1 142 ? 10.202 11.348 -10.440 1.00 88.50 142 ILE A CA 1
ATOM 1131 C C . ILE A 1 142 ? 9.319 10.500 -11.363 1.00 88.50 142 ILE A C 1
ATOM 1133 O O . ILE A 1 142 ? 8.208 10.911 -11.688 1.00 88.50 142 ILE A O 1
ATOM 1137 N N . SER A 1 143 ? 9.761 9.297 -11.743 1.00 87.12 143 SER A N 1
ATOM 1138 C CA . SER A 1 143 ? 8.948 8.398 -12.567 1.00 87.12 143 SER A CA 1
ATOM 1139 C C . SER A 1 143 ? 7.651 7.982 -11.870 1.00 87.12 143 SER A C 1
ATOM 1141 O O . SER A 1 143 ? 6.619 7.913 -12.535 1.00 87.12 143 SER A O 1
ATOM 1143 N N . SER A 1 144 ? 7.671 7.705 -10.562 1.00 84.75 144 SER A N 1
ATOM 1144 C CA . SER A 1 144 ? 6.452 7.359 -9.823 1.00 84.75 144 SER A CA 1
ATOM 1145 C C . SER A 1 144 ? 5.527 8.565 -9.658 1.00 84.75 144 SER A C 1
ATOM 1147 O O . SER A 1 144 ? 4.325 8.428 -9.868 1.00 84.75 144 SER A O 1
ATOM 1149 N N . LEU A 1 145 ? 6.073 9.752 -9.383 1.00 83.12 145 LEU A N 1
ATOM 1150 C CA . LEU A 1 145 ? 5.316 11.005 -9.323 1.00 83.12 145 LEU A CA 1
ATOM 1151 C C . LEU A 1 145 ? 4.645 11.338 -10.657 1.00 83.12 145 LEU A C 1
ATOM 1153 O O . LEU A 1 145 ? 3.485 11.731 -10.651 1.00 83.12 145 LEU A O 1
ATOM 1157 N N . VAL A 1 146 ? 5.320 11.139 -11.792 1.00 90.00 146 VAL A N 1
ATOM 1158 C CA . VAL A 1 146 ? 4.726 11.355 -13.124 1.00 90.00 146 VAL A CA 1
ATOM 1159 C C . VAL A 1 146 ? 3.573 10.386 -13.382 1.00 90.00 146 VAL A C 1
ATOM 1161 O O . VAL A 1 146 ? 2.542 10.801 -13.901 1.00 90.00 146 VAL A O 1
ATOM 1164 N N . ILE A 1 147 ? 3.703 9.117 -12.984 1.00 85.19 147 ILE A N 1
ATOM 1165 C CA . ILE A 1 147 ? 2.614 8.136 -13.104 1.00 85.19 147 ILE A CA 1
ATOM 1166 C C . ILE A 1 147 ? 1.425 8.552 -12.234 1.00 85.19 147 ILE A C 1
ATOM 1168 O O . ILE A 1 147 ? 0.294 8.561 -12.711 1.00 85.19 147 ILE A O 1
ATOM 1172 N N . VAL A 1 148 ? 1.669 8.936 -10.979 1.00 76.62 148 VAL A N 1
ATOM 1173 C CA . VAL A 1 148 ? 0.610 9.385 -10.061 1.00 76.62 148 VAL A CA 1
ATOM 1174 C C . VAL A 1 148 ? -0.055 10.665 -10.570 1.00 76.62 148 VAL A C 1
ATOM 1176 O O . VAL A 1 148 ? -1.279 10.756 -10.555 1.00 76.62 148 VAL A O 1
ATOM 1179 N N . ALA A 1 149 ? 0.719 11.623 -11.080 1.00 79.75 149 ALA A N 1
ATOM 1180 C CA . ALA A 1 149 ? 0.204 12.856 -11.667 1.00 79.75 149 ALA A CA 1
ATOM 1181 C C . ALA A 1 149 ? -0.622 12.587 -12.933 1.00 79.75 149 ALA A C 1
ATOM 1183 O O . ALA A 1 149 ? -1.678 13.185 -13.108 1.00 79.75 149 ALA A O 1
ATOM 1184 N N . TRP A 1 150 ? -0.191 11.650 -13.781 1.00 82.69 150 TRP A N 1
ATOM 1185 C CA . TRP A 1 150 ? -0.947 11.233 -14.963 1.00 82.69 150 TRP A CA 1
ATOM 1186 C C . TRP A 1 150 ? -2.284 10.581 -14.590 1.00 82.69 150 TRP A C 1
ATOM 1188 O O . TRP A 1 150 ? -3.311 10.884 -15.196 1.00 82.69 150 TRP A O 1
ATOM 1198 N N . ILE A 1 151 ? -2.299 9.746 -13.545 1.00 73.12 151 ILE A N 1
ATOM 1199 C CA . ILE A 1 151 ? -3.541 9.177 -13.003 1.00 73.12 151 ILE A CA 1
ATOM 1200 C C . ILE A 1 151 ? -4.433 10.298 -12.444 1.00 73.12 151 ILE A C 1
ATOM 1202 O O . ILE A 1 151 ? -5.623 10.329 -12.745 1.00 73.12 151 ILE A O 1
ATOM 1206 N N . GLY A 1 152 ? -3.866 11.248 -11.693 1.00 70.25 152 GLY A N 1
ATOM 1207 C CA . GLY A 1 152 ? -4.592 12.400 -11.144 1.00 70.25 152 GLY A CA 1
ATOM 1208 C C . GLY A 1 152 ? -5.114 13.384 -12.198 1.00 70.25 152 GLY A C 1
ATOM 1209 O O . GLY A 1 152 ? -6.087 14.084 -11.947 1.00 70.25 152 GLY A O 1
ATOM 1210 N N . GLN A 1 153 ? -4.519 13.421 -13.393 1.00 76.50 153 GLN A N 1
ATOM 1211 C CA . GLN A 1 153 ? -5.019 14.222 -14.513 1.00 76.50 153 GLN A CA 1
ATOM 1212 C C . GLN A 1 153 ? -6.267 13.600 -15.159 1.00 76.50 153 GLN A C 1
ATOM 1214 O O . GLN A 1 153 ? -7.134 14.329 -15.633 1.00 76.50 153 GLN A O 1
ATOM 1219 N N . GLN A 1 154 ? -6.361 12.269 -15.186 1.00 72.25 154 GLN A N 1
ATOM 1220 C CA . GLN A 1 154 ? -7.509 11.548 -15.751 1.00 72.25 154 GLN A CA 1
ATOM 1221 C C . GLN A 1 154 ? -8.656 11.344 -14.755 1.00 72.25 154 GLN A C 1
ATOM 1223 O O . GLN A 1 154 ? -9.782 11.058 -15.155 1.00 72.25 154 GLN A O 1
ATOM 1228 N N . VAL A 1 155 ? -8.373 11.444 -13.456 1.00 73.38 155 VAL A N 1
ATOM 1229 C CA . VAL A 1 155 ? -9.284 11.041 -12.387 1.00 73.38 155 VAL A CA 1
ATOM 1230 C C . VAL A 1 155 ? -9.534 12.209 -11.439 1.00 73.38 155 VAL A C 1
ATOM 1232 O O . VAL A 1 155 ? -8.596 12.768 -10.883 1.00 73.38 155 VAL A O 1
ATOM 1235 N N . HIS A 1 156 ? -10.804 12.537 -11.179 1.00 74.00 156 HIS A N 1
ATOM 1236 C CA . HIS A 1 156 ? -11.156 13.528 -10.160 1.00 74.00 156 HIS A CA 1
ATOM 1237 C C . HIS A 1 156 ? -10.517 13.171 -8.808 1.00 74.00 156 HIS A C 1
ATOM 1239 O O . HIS A 1 156 ? -10.645 12.039 -8.341 1.00 74.00 156 HIS A O 1
ATOM 1245 N N . ASN A 1 157 ? -9.888 14.153 -8.150 1.00 70.19 157 ASN A N 1
ATOM 1246 C CA . ASN A 1 157 ? -9.201 13.979 -6.861 1.00 70.19 157 ASN A CA 1
ATOM 1247 C C . ASN A 1 157 ? -10.048 13.230 -5.815 1.00 70.19 157 ASN A C 1
ATOM 1249 O O . ASN A 1 157 ? -9.507 12.447 -5.042 1.00 70.19 157 ASN A O 1
ATOM 1253 N N . LEU A 1 158 ? -11.372 13.421 -5.831 1.00 71.75 158 LEU A N 1
ATOM 1254 C CA . LEU A 1 158 ? -12.315 12.737 -4.944 1.00 71.75 158 LEU A CA 1
ATOM 1255 C C . LEU A 1 158 ? -12.458 11.232 -5.246 1.00 71.75 158 LEU A C 1
ATOM 1257 O O . LEU A 1 158 ? -12.553 10.412 -4.339 1.00 71.75 158 LEU A O 1
ATOM 1261 N N . PHE A 1 159 ? -12.446 10.850 -6.524 1.00 74.25 159 PHE A N 1
ATOM 1262 C CA . PHE A 1 159 ? -12.496 9.445 -6.930 1.00 74.25 159 PHE A CA 1
ATOM 1263 C C . PHE A 1 159 ? -11.168 8.739 -6.647 1.00 74.25 159 PHE A C 1
ATOM 1265 O O . PHE A 1 159 ? -11.151 7.580 -6.236 1.00 74.25 159 PHE A O 1
ATOM 1272 N N . LEU A 1 160 ? -10.046 9.445 -6.812 1.00 72.75 160 LEU A N 1
ATOM 1273 C CA . LEU A 1 160 ? -8.724 8.912 -6.490 1.00 72.75 160 LEU A CA 1
ATOM 1274 C C . LEU A 1 160 ? -8.597 8.604 -4.990 1.00 72.75 160 LEU A C 1
ATOM 1276 O O . LEU A 1 160 ? -8.157 7.516 -4.617 1.00 72.75 160 LEU A O 1
ATOM 1280 N N . THR A 1 161 ? -9.011 9.535 -4.127 1.00 74.06 161 THR A N 1
ATOM 1281 C CA . THR A 1 161 ? -8.995 9.328 -2.672 1.00 74.06 161 THR A CA 1
ATOM 1282 C C . THR A 1 161 ? -9.977 8.244 -2.244 1.00 74.06 161 THR A C 1
ATOM 1284 O O . THR A 1 161 ? -9.617 7.427 -1.401 1.00 74.06 161 THR A O 1
ATOM 1287 N N . TYR A 1 162 ? -11.153 8.154 -2.874 1.00 80.19 162 TYR A N 1
ATOM 1288 C CA . TYR A 1 162 ? -12.091 7.044 -2.680 1.00 80.19 162 TYR A CA 1
ATOM 1289 C C . TYR A 1 162 ? -11.467 5.681 -3.018 1.00 80.19 162 TYR A C 1
ATOM 1291 O O . TYR A 1 162 ? -11.579 4.737 -2.230 1.00 80.19 162 TYR A O 1
ATOM 1299 N N . LEU A 1 163 ? -10.779 5.569 -4.160 1.00 77.75 163 LEU A N 1
ATOM 1300 C CA . LEU A 1 163 ? -10.115 4.329 -4.568 1.00 77.75 163 LEU A CA 1
ATOM 1301 C C . LEU A 1 163 ? -8.990 3.940 -3.606 1.00 77.75 163 LEU A C 1
ATOM 1303 O O . LEU A 1 163 ? -8.888 2.772 -3.231 1.00 77.75 163 LEU A O 1
ATOM 1307 N N . ILE A 1 164 ? -8.170 4.905 -3.182 1.00 76.06 164 ILE A N 1
ATOM 1308 C CA . ILE A 1 164 ? -7.087 4.667 -2.220 1.00 76.06 164 ILE A CA 1
ATOM 1309 C C . ILE A 1 164 ? -7.665 4.250 -0.865 1.00 76.06 164 ILE A C 1
ATOM 1311 O O . ILE A 1 164 ? -7.225 3.250 -0.303 1.00 76.06 164 ILE A O 1
ATOM 1315 N N . ALA A 1 165 ? -8.671 4.968 -0.360 1.00 75.12 165 ALA A N 1
ATOM 1316 C CA . ALA A 1 165 ? -9.319 4.658 0.909 1.00 75.12 165 ALA A CA 1
ATOM 1317 C C . ALA A 1 165 ? -9.962 3.265 0.881 1.00 75.12 165 ALA A C 1
ATOM 1319 O O . ALA A 1 165 ? -9.724 2.464 1.781 1.00 75.12 165 ALA A O 1
ATOM 1320 N N . SER A 1 166 ? -10.693 2.932 -0.185 1.00 78.75 166 SER A N 1
ATOM 1321 C CA . SER A 1 166 ? -11.308 1.611 -0.355 1.00 78.75 166 SER A CA 1
ATOM 1322 C C . SER A 1 166 ? -10.255 0.506 -0.451 1.00 78.75 166 SER A C 1
ATOM 1324 O O . SER A 1 166 ? -10.403 -0.539 0.178 1.00 78.75 166 SER A O 1
ATOM 1326 N N . PHE A 1 167 ? -9.152 0.736 -1.172 1.00 76.88 167 PHE A N 1
ATOM 1327 C CA . PHE A 1 167 ? -8.052 -0.226 -1.262 1.00 76.88 167 PHE A CA 1
ATOM 1328 C C . PHE A 1 167 ? -7.364 -0.456 0.091 1.00 76.88 167 PHE A C 1
ATOM 1330 O O . PHE A 1 167 ? -7.127 -1.604 0.461 1.00 76.88 167 PHE A O 1
ATOM 1337 N N . LEU A 1 168 ? -7.088 0.609 0.852 1.00 72.69 168 LEU A N 1
ATOM 1338 C CA . LEU A 1 168 ? -6.534 0.525 2.211 1.00 72.69 168 LEU A CA 1
ATOM 1339 C C . LEU A 1 168 ? -7.463 -0.221 3.172 1.00 72.69 168 LEU A C 1
ATOM 1341 O O . LEU A 1 168 ? -6.993 -0.994 4.003 1.00 72.69 168 LEU A O 1
ATOM 1345 N N . LEU A 1 169 ? -8.770 -0.033 3.027 1.00 72.69 169 LEU A N 1
ATOM 1346 C CA . LEU A 1 169 ? -9.773 -0.693 3.855 1.00 72.69 169 LEU A CA 1
ATOM 1347 C C . LEU A 1 169 ? -9.914 -2.187 3.514 1.00 72.69 169 LEU A C 1
ATOM 1349 O O . LEU A 1 169 ? -10.115 -3.017 4.393 1.00 72.69 169 LEU A O 1
ATOM 1353 N N . LEU A 1 170 ? -9.762 -2.553 2.239 1.00 74.00 170 LEU A N 1
ATOM 1354 C CA . LEU A 1 170 ? -9.848 -3.941 1.763 1.00 74.00 170 LEU A CA 1
ATOM 1355 C C . LEU A 1 170 ? -8.522 -4.713 1.908 1.00 74.00 170 LEU A C 1
ATOM 1357 O O . LEU A 1 170 ? -8.523 -5.945 1.896 1.00 74.00 170 LEU A O 1
ATOM 1361 N N . LEU A 1 171 ? -7.395 -4.011 2.053 1.00 67.50 171 LEU A N 1
ATOM 1362 C CA . LEU A 1 171 ? -6.045 -4.567 2.203 1.00 67.50 171 LEU A CA 1
ATOM 1363 C C . LEU A 1 171 ? -5.908 -5.635 3.306 1.00 67.50 171 LEU A C 1
ATOM 1365 O O . LEU A 1 171 ? -5.370 -6.706 3.003 1.00 67.50 171 LEU A O 1
ATOM 1369 N N . PRO A 1 172 ? -6.378 -5.415 4.552 1.00 64.62 172 PRO A N 1
ATOM 1370 C CA . PRO A 1 172 ? -6.297 -6.437 5.596 1.00 64.62 172 PRO A CA 1
ATOM 1371 C C . PRO A 1 172 ? -7.110 -7.696 5.252 1.00 64.62 172 PRO A C 1
ATOM 1373 O O . PRO A 1 172 ? -6.606 -8.801 5.450 1.00 64.62 172 PRO A O 1
ATOM 1376 N N . GLY A 1 173 ? -8.296 -7.560 4.646 1.00 66.00 173 GLY A N 1
ATOM 1377 C CA . GLY A 1 173 ? -9.120 -8.697 4.208 1.00 66.00 173 GLY A CA 1
ATOM 1378 C C . GLY A 1 173 ? -8.491 -9.501 3.068 1.00 66.00 173 GLY A C 1
ATOM 1379 O O . GLY A 1 173 ? -8.464 -10.737 3.094 1.00 66.00 173 GLY A O 1
ATOM 1380 N N . LEU A 1 174 ? -7.884 -8.809 2.099 1.00 66.00 174 LEU A N 1
ATOM 1381 C CA . LEU A 1 174 ? -7.178 -9.438 0.979 1.00 66.00 174 LEU A CA 1
ATOM 1382 C C . LEU A 1 174 ? -5.936 -10.224 1.420 1.00 66.00 174 LEU A C 1
ATOM 1384 O O . LEU A 1 174 ? -5.602 -11.250 0.813 1.00 66.00 174 LEU A O 1
ATOM 1388 N N . ASN A 1 175 ? -5.227 -9.724 2.436 1.00 63.31 175 ASN A N 1
ATOM 1389 C CA . ASN A 1 175 ? -4.000 -10.344 2.927 1.00 63.31 175 ASN A CA 1
ATOM 1390 C C . ASN A 1 175 ? -4.282 -11.693 3.600 1.00 63.31 175 ASN A C 1
ATOM 1392 O O . ASN A 1 175 ? -3.531 -12.650 3.415 1.00 63.31 175 ASN A O 1
ATOM 1396 N N . GLN A 1 176 ? -5.402 -11.797 4.314 1.00 62.41 176 GLN A N 1
ATOM 1397 C CA . GLN A 1 176 ? -5.761 -13.006 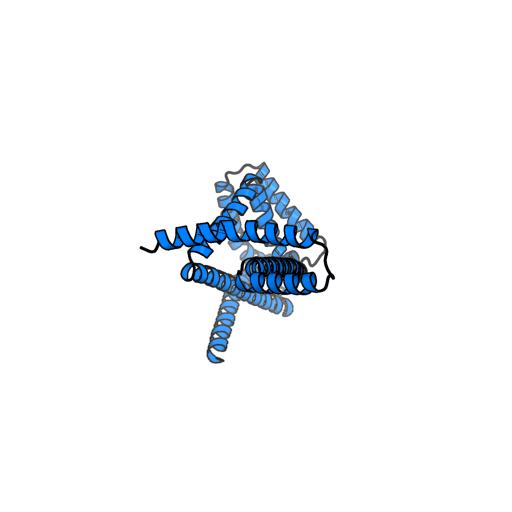5.048 1.00 62.41 176 GLN A CA 1
ATOM 1398 C C . GLN A 1 176 ? -6.339 -14.119 4.173 1.00 62.41 176 GLN A C 1
ATOM 1400 O O . GLN A 1 176 ? -6.022 -15.286 4.378 1.00 62.41 176 GLN A O 1
ATOM 1405 N N . HIS A 1 177 ? -7.097 -13.776 3.129 1.00 61.75 177 HIS A N 1
ATOM 1406 C CA . HIS A 1 177 ? -7.579 -14.763 2.154 1.00 61.75 177 HIS A CA 1
ATOM 1407 C C . HIS A 1 177 ? -6.465 -15.312 1.232 1.00 61.75 177 HIS A C 1
ATOM 1409 O O . HIS A 1 177 ? -6.736 -16.094 0.316 1.00 61.75 177 HIS A O 1
ATOM 1415 N N . GLY A 1 178 ? -5.203 -14.896 1.421 1.00 63.28 178 GLY A N 1
ATOM 1416 C CA . GLY A 1 178 ? -4.072 -15.328 0.593 1.00 63.28 178 GLY A CA 1
ATOM 1417 C C . GLY A 1 178 ? -4.189 -14.880 -0.869 1.00 63.28 178 GLY A C 1
ATOM 1418 O O . GLY A 1 178 ? -3.532 -15.421 -1.761 1.00 63.28 178 GLY A O 1
ATOM 1419 N N . ILE A 1 179 ? -5.042 -13.894 -1.149 1.00 68.38 179 ILE A N 1
ATOM 1420 C CA . ILE A 1 179 ? -5.250 -13.372 -2.499 1.00 68.38 179 ILE A CA 1
ATOM 1421 C C . ILE A 1 179 ? -4.006 -12.591 -2.923 1.00 68.38 179 ILE A C 1
ATOM 1423 O O . ILE A 1 179 ? -3.490 -12.800 -4.022 1.00 68.38 179 ILE A O 1
ATOM 1427 N N . ILE A 1 180 ? -3.450 -11.777 -2.020 1.00 66.94 180 ILE A N 1
ATOM 1428 C CA . ILE A 1 180 ? -2.211 -11.027 -2.266 1.00 66.94 180 ILE A CA 1
ATOM 1429 C C . ILE A 1 180 ? -1.063 -11.979 -2.608 1.00 66.94 180 ILE A C 1
ATOM 1431 O O . ILE A 1 180 ? -0.356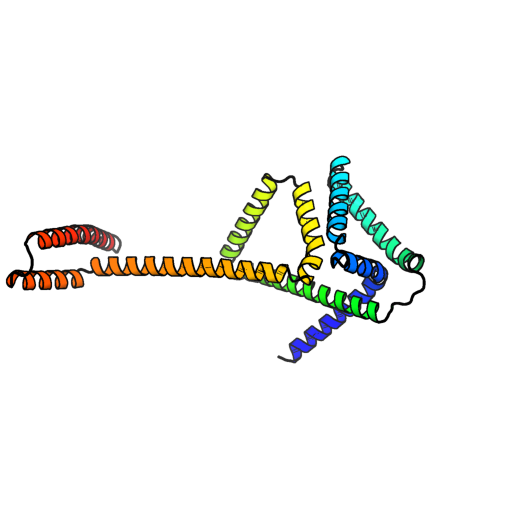 -11.754 -3.585 1.00 66.94 180 ILE A O 1
ATOM 1435 N N . THR A 1 181 ? -0.898 -13.083 -1.876 1.00 68.56 181 THR A N 1
ATOM 1436 C CA . THR A 1 181 ? 0.181 -14.047 -2.146 1.00 68.56 181 THR A CA 1
ATOM 1437 C C . THR A 1 181 ? -0.012 -14.777 -3.478 1.00 68.56 181 THR A C 1
ATOM 1439 O O . THR A 1 181 ? 0.972 -14.997 -4.190 1.00 68.56 181 THR A O 1
ATOM 1442 N N . LYS A 1 182 ? -1.256 -15.068 -3.889 1.00 76.69 182 LYS A N 1
ATOM 1443 C CA . LYS A 1 182 ? -1.565 -15.594 -5.234 1.00 76.69 182 LYS A CA 1
ATOM 1444 C C . LYS A 1 182 ? -1.228 -14.594 -6.341 1.00 76.69 182 LYS A C 1
ATOM 1446 O O . LYS A 1 182 ? -0.547 -14.966 -7.299 1.00 76.69 182 LYS A O 1
ATOM 1451 N N . TYR A 1 183 ? -1.650 -13.336 -6.209 1.00 77.44 183 TYR A N 1
ATOM 1452 C CA . TYR A 1 183 ? -1.371 -12.297 -7.207 1.00 77.44 183 TYR A CA 1
ATOM 1453 C C . TYR A 1 183 ? 0.114 -11.940 -7.274 1.00 77.44 183 TYR A C 1
ATOM 1455 O O . TYR A 1 183 ? 0.665 -11.860 -8.368 1.00 77.44 183 TYR A O 1
ATOM 1463 N N . VAL A 1 184 ? 0.797 -11.820 -6.134 1.00 78.31 184 VAL A N 1
ATOM 1464 C CA . VAL A 1 184 ? 2.255 -11.626 -6.072 1.00 78.31 184 VAL A CA 1
ATOM 1465 C C . VAL A 1 184 ? 2.980 -12.823 -6.691 1.00 78.31 184 VAL A C 1
ATOM 1467 O O . VAL A 1 184 ? 3.932 -12.643 -7.452 1.00 78.31 184 VAL A O 1
ATOM 1470 N N . GLY A 1 185 ? 2.509 -14.048 -6.439 1.00 81.38 185 GLY A N 1
ATOM 1471 C CA . GLY A 1 185 ? 3.025 -15.261 -7.072 1.00 81.38 185 GLY A CA 1
ATOM 1472 C C . GLY A 1 185 ? 2.859 -15.255 -8.595 1.00 81.38 185 GLY A C 1
ATOM 1473 O O . GLY A 1 185 ? 3.806 -15.586 -9.314 1.00 81.38 185 GLY A O 1
ATOM 1474 N N . MET A 1 186 ? 1.696 -14.833 -9.101 1.00 84.44 186 MET A N 1
ATOM 1475 C CA . MET A 1 186 ? 1.459 -14.668 -10.540 1.00 84.44 186 MET A CA 1
ATOM 1476 C C . MET A 1 186 ? 2.322 -13.557 -11.146 1.00 84.44 186 MET A C 1
ATOM 1478 O O . MET A 1 186 ? 2.997 -13.797 -12.146 1.00 84.44 186 MET A O 1
ATOM 1482 N N . ALA A 1 187 ? 2.388 -12.386 -10.512 1.00 85.56 187 ALA A N 1
ATOM 1483 C CA . ALA A 1 187 ? 3.213 -11.269 -10.962 1.00 85.56 187 ALA A CA 1
ATOM 1484 C C . ALA A 1 187 ? 4.698 -11.653 -11.015 1.00 85.56 187 ALA A C 1
ATOM 1486 O O . ALA A 1 187 ? 5.374 -11.390 -12.007 1.00 85.56 187 ALA A O 1
ATOM 1487 N N . LYS A 1 188 ? 5.204 -12.363 -9.997 1.00 86.62 188 LYS A N 1
ATOM 1488 C CA . LYS A 1 188 ? 6.587 -12.860 -9.969 1.00 86.62 188 LYS A CA 1
ATOM 1489 C C . LYS A 1 188 ? 6.871 -13.816 -11.126 1.00 86.62 188 LYS A C 1
ATOM 1491 O O . LYS A 1 188 ? 7.943 -13.743 -11.724 1.00 86.62 188 LYS A O 1
ATOM 1496 N N . ARG A 1 189 ? 5.928 -14.705 -11.460 1.00 88.75 189 ARG A N 1
ATOM 1497 C CA . ARG A 1 189 ? 6.063 -15.613 -12.612 1.00 88.75 189 ARG A CA 1
ATOM 1498 C C . ARG A 1 189 ? 6.125 -14.834 -13.921 1.00 88.75 189 ARG A C 1
ATOM 1500 O O . ARG A 1 189 ? 6.990 -15.129 -14.741 1.00 88.75 189 ARG A O 1
ATOM 1507 N N . GLU A 1 190 ? 5.264 -13.838 -14.094 1.00 87.31 190 GLU A N 1
ATOM 1508 C CA . GLU A 1 190 ? 5.206 -13.054 -15.329 1.00 87.31 190 GLU A CA 1
ATOM 1509 C C . GLU A 1 190 ? 6.440 -12.161 -15.504 1.00 87.31 190 GLU A C 1
ATOM 1511 O O . GLU A 1 190 ? 7.079 -12.183 -16.556 1.00 87.31 190 GLU A O 1
ATOM 1516 N N . ILE A 1 191 ? 6.886 -11.493 -14.436 1.00 87.56 191 ILE A N 1
ATOM 1517 C CA . ILE A 1 191 ? 8.146 -10.737 -14.430 1.00 87.56 191 ILE A CA 1
ATOM 1518 C C . ILE A 1 191 ? 9.325 -11.661 -14.763 1.00 87.56 191 ILE A C 1
ATOM 1520 O O . ILE A 1 191 ? 10.180 -11.295 -15.569 1.00 87.56 191 ILE A O 1
ATOM 1524 N N . ASN A 1 192 ? 9.362 -12.881 -14.215 1.00 93.00 192 ASN A N 1
ATOM 1525 C CA . ASN A 1 192 ? 10.432 -13.834 -14.514 1.00 93.00 192 ASN A CA 1
ATOM 1526 C C . ASN A 1 192 ? 10.426 -14.283 -15.989 1.00 93.00 192 ASN A C 1
ATOM 1528 O O . ASN A 1 192 ? 11.491 -14.453 -16.582 1.00 93.00 192 ASN A O 1
ATOM 1532 N N . LYS A 1 193 ? 9.252 -14.435 -16.619 1.00 93.44 193 LYS A N 1
ATOM 1533 C CA . LYS A 1 193 ? 9.163 -14.707 -18.067 1.00 93.44 193 LYS A CA 1
ATOM 1534 C C . LYS A 1 193 ? 9.716 -13.544 -18.891 1.00 93.44 193 LYS A C 1
ATOM 1536 O O . LYS A 1 193 ? 10.516 -13.777 -19.798 1.00 93.44 193 LYS A O 1
ATOM 1541 N N . LEU A 1 194 ? 9.332 -12.309 -18.560 1.00 89.56 194 LEU A N 1
ATOM 1542 C CA . LEU A 1 194 ? 9.802 -11.108 -19.261 1.00 89.56 194 LEU A CA 1
ATOM 1543 C C . LEU A 1 194 ? 11.312 -10.901 -19.095 1.00 89.56 194 LEU A C 1
ATOM 1545 O O . LEU A 1 194 ? 11.995 -10.545 -20.057 1.00 89.56 194 LEU A O 1
ATOM 1549 N N . LEU A 1 195 ? 11.853 -11.174 -17.905 1.00 91.62 195 LEU A N 1
ATOM 1550 C CA . LEU A 1 195 ? 13.294 -11.141 -17.655 1.00 91.62 195 LEU A CA 1
ATOM 1551 C C . LEU A 1 195 ? 14.031 -12.196 -18.484 1.00 91.62 195 LEU A C 1
ATOM 1553 O O . LEU A 1 195 ? 14.972 -11.840 -19.191 1.00 91.62 195 LEU A O 1
ATOM 1557 N N . LYS A 1 196 ? 13.555 -13.450 -18.505 1.00 87.56 196 LYS A N 1
ATOM 1558 C CA . LYS A 1 196 ? 14.135 -14.509 -19.352 1.00 87.56 196 LYS A CA 1
ATOM 1559 C C . LYS A 1 196 ? 14.081 -14.166 -20.841 1.00 87.56 196 LYS A C 1
ATOM 1561 O O . LYS A 1 196 ? 15.020 -14.470 -21.573 1.00 87.56 196 LYS A O 1
ATOM 1566 N N . GLN A 1 197 ? 13.005 -13.535 -21.315 1.00 87.00 197 GLN A N 1
ATOM 1567 C CA . GLN A 1 197 ? 12.938 -13.064 -22.702 1.00 87.00 197 GLN A CA 1
ATOM 1568 C C . GLN A 1 197 ? 13.945 -11.944 -22.985 1.00 87.00 197 GLN A C 1
ATOM 1570 O O . GLN A 1 197 ? 14.608 -11.978 -24.024 1.00 87.00 197 GLN A O 1
ATOM 1575 N N . LYS A 1 198 ? 14.093 -10.971 -22.076 1.00 89.12 198 LYS A N 1
ATOM 1576 C CA . LYS A 1 198 ? 15.108 -9.915 -22.210 1.00 89.12 198 LYS A CA 1
ATOM 1577 C C . LYS A 1 198 ? 16.525 -10.484 -22.218 1.00 89.12 198 LYS A C 1
ATOM 1579 O O . LYS A 1 198 ? 17.325 -10.055 -23.042 1.00 89.12 198 LYS A O 1
ATOM 1584 N N . GLU A 1 199 ? 16.819 -11.450 -21.353 1.00 88.38 199 GLU A N 1
ATOM 1585 C CA . GLU A 1 199 ? 18.129 -12.106 -21.277 1.00 88.38 199 GLU A CA 1
ATOM 1586 C C . GLU A 1 199 ? 18.464 -12.827 -22.588 1.00 88.38 199 GLU A C 1
ATOM 1588 O O . GLU A 1 199 ? 19.466 -12.505 -23.222 1.00 88.38 199 GLU A O 1
ATOM 1593 N N . LYS A 1 200 ? 17.542 -13.656 -23.103 1.00 85.38 200 LYS A N 1
ATOM 1594 C CA . LYS A 1 200 ? 17.695 -14.302 -24.419 1.00 85.38 200 LYS A CA 1
ATOM 1595 C C . LYS A 1 200 ? 17.920 -13.294 -25.547 1.00 85.38 200 LYS A C 1
ATOM 1597 O O . LYS A 1 200 ? 18.782 -13.497 -26.397 1.00 85.38 200 LYS A O 1
ATOM 1602 N N . LYS A 1 201 ? 17.160 -12.194 -25.571 1.00 83.38 201 LYS A N 1
ATOM 1603 C CA . LYS A 1 201 ? 17.326 -11.144 -26.590 1.00 83.38 201 LYS A CA 1
ATOM 1604 C C . LYS A 1 201 ? 18.695 -10.464 -26.484 1.00 83.38 201 LYS A C 1
ATOM 1606 O O . LYS A 1 201 ? 19.303 -10.148 -27.506 1.00 83.38 201 LYS A O 1
ATOM 1611 N N . ASN A 1 202 ? 19.195 -10.261 -25.267 1.00 85.19 202 ASN A N 1
ATOM 1612 C CA . ASN A 1 202 ? 20.526 -9.710 -25.033 1.00 85.19 202 ASN A CA 1
ATOM 1613 C C . ASN A 1 202 ? 21.630 -10.674 -25.490 1.00 85.19 202 ASN A C 1
ATOM 1615 O O . ASN A 1 202 ? 22.592 -10.219 -26.113 1.00 85.19 202 ASN A O 1
ATOM 1619 N N . ASP A 1 203 ? 21.470 -11.979 -25.263 1.00 85.00 203 ASP A N 1
ATOM 1620 C CA . ASP A 1 203 ? 22.412 -13.004 -25.724 1.00 85.00 203 ASP A CA 1
ATOM 1621 C C . ASP A 1 203 ? 22.466 -13.098 -27.248 1.00 85.00 203 ASP A C 1
ATOM 1623 O O . ASP A 1 203 ? 23.559 -13.117 -27.815 1.00 85.00 203 ASP A O 1
ATOM 1627 N N . ILE A 1 204 ? 21.311 -13.065 -27.923 1.00 83.94 204 ILE A N 1
ATOM 1628 C CA . ILE A 1 204 ? 21.237 -13.037 -29.393 1.00 83.94 204 ILE A CA 1
ATOM 1629 C C . ILE A 1 204 ? 21.924 -11.777 -29.932 1.00 83.94 204 ILE A C 1
ATOM 1631 O O . ILE A 1 204 ? 22.798 -11.873 -30.792 1.00 83.94 204 ILE A O 1
ATOM 1635 N N . ASN A 1 205 ? 21.618 -10.602 -29.371 1.00 82.38 205 ASN A N 1
ATOM 1636 C CA . ASN A 1 205 ? 22.266 -9.348 -29.766 1.00 82.38 205 ASN A CA 1
ATOM 1637 C C . ASN A 1 205 ? 23.788 -9.380 -29.534 1.00 82.38 205 ASN A C 1
ATOM 1639 O O . ASN A 1 205 ? 24.559 -8.815 -30.313 1.00 82.38 205 ASN A O 1
ATOM 1643 N N . ASN A 1 206 ? 24.250 -10.020 -28.458 1.00 80.75 206 ASN A N 1
ATOM 1644 C CA . ASN A 1 206 ? 25.674 -10.174 -28.170 1.00 80.75 206 ASN A CA 1
ATOM 1645 C C . ASN A 1 206 ? 26.342 -11.168 -29.134 1.00 80.75 206 ASN A C 1
ATOM 1647 O O . ASN A 1 206 ? 27.442 -10.901 -29.622 1.00 80.75 206 ASN A O 1
ATOM 1651 N N . ALA A 1 207 ? 25.678 -12.281 -29.455 1.00 76.75 207 ALA A N 1
ATOM 1652 C CA . ALA A 1 207 ? 26.133 -13.260 -30.437 1.00 76.75 207 ALA A CA 1
ATOM 1653 C C . ALA A 1 207 ? 26.220 -12.650 -31.844 1.00 76.75 207 ALA A C 1
ATOM 1655 O O . ALA A 1 207 ? 27.246 -12.818 -32.504 1.00 76.75 207 ALA A O 1
ATOM 1656 N N . GLU A 1 208 ? 25.229 -11.857 -32.260 1.00 72.38 208 GLU A N 1
ATOM 1657 C CA . GLU A 1 208 ? 25.258 -11.109 -33.522 1.00 72.38 208 GLU A CA 1
ATOM 1658 C C . GLU A 1 208 ? 26.424 -10.111 -33.540 1.00 72.38 208 GLU A C 1
ATOM 1660 O O . GLU A 1 208 ? 27.229 -10.109 -34.473 1.00 72.38 208 GLU A O 1
ATOM 1665 N N . LYS A 1 209 ? 26.616 -9.330 -32.465 1.00 74.56 209 LYS A N 1
ATOM 1666 C CA . LYS A 1 209 ? 27.777 -8.429 -32.331 1.00 74.56 209 LYS A CA 1
ATOM 1667 C C . LYS A 1 209 ? 29.118 -9.174 -32.371 1.00 74.56 209 LYS A C 1
ATOM 1669 O O . LYS A 1 209 ? 30.103 -8.620 -32.860 1.00 74.56 209 LYS A O 1
ATOM 1674 N N . ARG A 1 210 ? 29.207 -10.402 -31.846 1.00 66.06 210 ARG A N 1
ATOM 1675 C CA . ARG A 1 210 ? 30.417 -11.249 -31.927 1.00 66.06 210 ARG A CA 1
ATOM 1676 C C . ARG A 1 210 ? 30.618 -11.828 -33.329 1.00 66.06 210 ARG A C 1
ATOM 1678 O O . ARG A 1 210 ? 31.750 -11.840 -33.802 1.00 66.06 210 ARG A O 1
ATOM 1685 N N . GLY A 1 211 ? 29.556 -12.273 -33.999 1.00 62.97 211 GLY A N 1
ATOM 1686 C CA . GLY A 1 211 ? 29.595 -12.752 -35.385 1.00 62.97 211 GLY A CA 1
ATOM 1687 C C . GLY A 1 211 ? 30.023 -11.649 -36.352 1.00 62.97 211 GLY A C 1
ATOM 1688 O O . GLY A 1 211 ? 30.957 -11.834 -37.126 1.00 62.97 211 GLY A O 1
ATOM 1689 N N . LYS A 1 212 ? 29.442 -10.454 -36.205 1.00 59.94 212 LYS A N 1
ATOM 1690 C CA . LYS A 1 212 ? 29.804 -9.267 -36.989 1.00 59.94 212 LYS A CA 1
ATOM 1691 C C . LYS A 1 212 ? 31.251 -8.833 -36.737 1.00 59.94 212 LYS A C 1
ATOM 1693 O O . LYS A 1 212 ? 31.941 -8.479 -37.680 1.00 59.94 212 LYS A O 1
ATOM 1698 N N . ARG A 1 213 ? 31.758 -8.949 -35.498 1.00 58.38 213 ARG A N 1
ATOM 1699 C CA . ARG A 1 213 ? 33.187 -8.734 -35.190 1.00 58.38 213 ARG A CA 1
ATOM 1700 C C . ARG A 1 213 ? 34.111 -9.786 -35.806 1.00 58.38 213 ARG A C 1
ATOM 1702 O O . ARG A 1 213 ? 35.155 -9.403 -36.307 1.00 58.38 213 ARG A O 1
ATOM 1709 N N . ARG A 1 214 ? 33.735 -11.071 -35.804 1.00 49.81 214 ARG A N 1
ATOM 1710 C CA . ARG A 1 214 ? 34.514 -12.138 -36.462 1.00 49.81 214 ARG A CA 1
ATOM 1711 C C . ARG A 1 214 ? 34.575 -11.973 -37.980 1.00 49.81 214 ARG A C 1
ATOM 1713 O O . ARG A 1 214 ? 35.603 -12.272 -38.566 1.00 49.81 214 ARG A O 1
ATOM 1720 N N . PHE A 1 215 ? 33.508 -11.465 -38.593 1.00 48.62 215 PHE A N 1
ATOM 1721 C CA . PHE A 1 215 ? 33.489 -11.146 -40.021 1.00 48.62 215 PHE A CA 1
ATOM 1722 C C . PHE A 1 215 ? 34.274 -9.866 -40.354 1.00 48.62 215 PHE A C 1
ATOM 1724 O O . PHE A 1 215 ? 34.859 -9.760 -41.425 1.00 48.62 215 PHE A O 1
ATOM 1731 N N . SER A 1 216 ? 34.333 -8.909 -39.423 1.00 50.59 216 SER A N 1
ATOM 1732 C CA . SER A 1 216 ? 35.170 -7.709 -39.546 1.00 50.59 216 SER A CA 1
ATOM 1733 C C . SER A 1 216 ? 36.650 -7.934 -39.209 1.00 50.59 216 SER A C 1
ATOM 1735 O O . SER A 1 216 ? 37.445 -7.022 -39.431 1.00 50.59 216 SER A O 1
ATOM 1737 N N . ASP A 1 217 ? 37.033 -9.092 -38.656 1.00 57.16 217 ASP A N 1
ATOM 1738 C CA . ASP A 1 217 ? 38.425 -9.407 -38.327 1.00 57.16 217 ASP A CA 1
ATOM 1739 C C . ASP A 1 217 ? 39.189 -9.802 -39.609 1.00 57.16 217 ASP A C 1
ATOM 1741 O O . ASP A 1 217 ? 38.911 -10.852 -40.201 1.00 57.16 217 ASP A O 1
ATOM 1745 N N . PRO A 1 218 ? 40.154 -8.982 -40.068 1.00 59.66 218 PRO A N 1
ATOM 1746 C CA . PRO A 1 218 ? 40.837 -9.196 -41.343 1.00 59.66 218 PRO A CA 1
ATOM 1747 C C . PRO A 1 218 ? 41.618 -10.518 -41.396 1.00 59.66 218 PRO A C 1
ATOM 1749 O O . PRO A 1 218 ? 41.807 -11.074 -42.478 1.00 59.66 218 PRO A O 1
ATOM 1752 N N . THR A 1 219 ? 42.024 -11.059 -40.245 1.00 59.75 219 THR A N 1
ATOM 1753 C CA . THR A 1 219 ? 42.828 -12.284 -40.133 1.00 59.75 219 THR A CA 1
ATOM 1754 C C . THR A 1 219 ? 42.018 -13.546 -40.448 1.00 59.75 219 THR A C 1
ATOM 1756 O O . THR A 1 219 ? 42.492 -14.432 -41.163 1.00 59.75 219 THR A O 1
ATOM 1759 N N . VAL A 1 220 ? 40.770 -13.610 -39.963 1.00 62.47 220 VAL A N 1
ATOM 1760 C CA . VAL A 1 220 ? 39.823 -14.720 -40.210 1.00 62.47 220 VAL A CA 1
ATOM 1761 C C . VAL A 1 220 ? 39.320 -14.693 -41.652 1.00 62.47 220 VAL A C 1
ATOM 1763 O O . VAL A 1 220 ? 39.112 -15.720 -42.296 1.00 62.47 220 VAL A O 1
ATOM 1766 N N . LEU A 1 221 ? 39.159 -13.491 -42.185 1.00 62.16 221 LEU A N 1
ATOM 1767 C CA . LEU A 1 221 ? 38.683 -13.273 -43.536 1.00 62.16 221 LEU A CA 1
ATOM 1768 C C . LEU A 1 221 ? 39.758 -13.648 -44.580 1.00 62.16 221 LEU A C 1
ATOM 1770 O O . LEU A 1 221 ? 39.449 -14.241 -45.611 1.00 62.16 221 LEU A O 1
ATOM 1774 N N . GLN A 1 222 ? 41.040 -13.416 -44.273 1.00 64.88 222 GLN A N 1
ATOM 1775 C CA . GLN A 1 222 ? 42.174 -13.835 -45.107 1.00 64.88 222 GLN A CA 1
ATOM 1776 C C . GLN A 1 222 ? 42.385 -15.361 -45.137 1.00 64.88 222 GLN A C 1
ATOM 1778 O O . GLN A 1 222 ? 42.846 -15.896 -46.150 1.00 64.88 222 GLN A O 1
ATOM 1783 N N . SER A 1 223 ? 42.086 -16.085 -44.052 1.00 68.81 223 SER A N 1
ATOM 1784 C CA . SER A 1 223 ? 42.161 -17.555 -44.048 1.00 68.81 223 SER A CA 1
ATOM 1785 C C . SER A 1 223 ? 41.016 -18.188 -44.843 1.00 68.81 223 SER A C 1
ATOM 1787 O O . SER A 1 223 ? 41.263 -19.134 -45.590 1.00 68.81 223 SER A O 1
ATOM 1789 N N . HIS A 1 224 ? 39.807 -17.618 -44.783 1.00 66.88 224 HIS A N 1
ATOM 1790 C CA . HIS A 1 224 ? 38.663 -18.060 -45.592 1.00 66.88 224 HIS A CA 1
ATOM 1791 C C . HIS A 1 224 ? 38.903 -17.868 -47.097 1.00 66.88 224 HIS A C 1
ATOM 1793 O O . HIS A 1 224 ? 38.681 -18.789 -47.880 1.00 66.88 224 HIS A O 1
ATOM 1799 N N . VAL A 1 225 ? 39.439 -16.707 -47.499 1.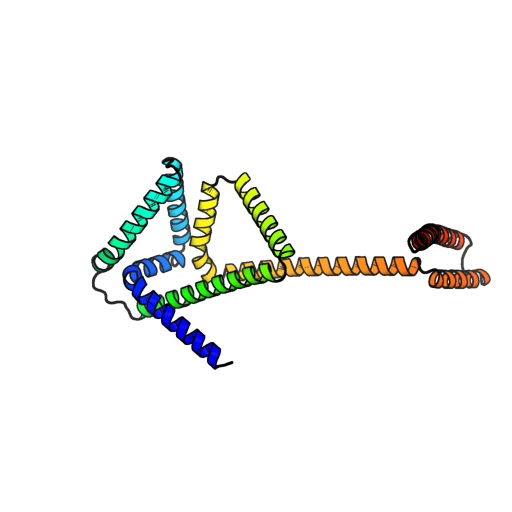00 68.06 225 VAL A N 1
ATOM 1800 C CA . VAL A 1 225 ? 39.812 -16.438 -48.900 1.00 68.06 225 VAL A CA 1
ATOM 1801 C C . VAL A 1 225 ? 40.887 -17.417 -49.382 1.00 68.06 225 VAL A C 1
ATOM 1803 O O . VAL A 1 225 ? 40.748 -17.980 -50.463 1.00 68.06 225 VAL A O 1
ATOM 1806 N N . ARG A 1 226 ? 41.919 -17.697 -48.568 1.00 71.06 226 ARG A N 1
ATOM 1807 C CA . ARG A 1 226 ? 42.946 -18.701 -48.913 1.00 71.06 226 ARG A CA 1
ATOM 1808 C C . ARG A 1 226 ? 42.366 -20.104 -49.096 1.00 71.06 226 ARG A C 1
ATOM 1810 O O . ARG A 1 226 ? 42.784 -20.800 -50.016 1.00 71.06 226 ARG A O 1
ATOM 1817 N N . PHE A 1 227 ? 41.412 -20.508 -48.258 1.00 75.62 227 PHE A N 1
ATOM 1818 C CA . PHE A 1 227 ? 40.743 -21.805 -48.375 1.00 75.62 227 PHE A CA 1
ATOM 1819 C C . PHE A 1 227 ? 39.907 -21.904 -49.663 1.00 75.62 227 PHE A C 1
ATOM 1821 O O . PHE A 1 227 ? 40.029 -22.879 -50.405 1.00 75.62 227 PHE A O 1
ATOM 1828 N N . LEU A 1 228 ? 39.144 -20.855 -49.989 1.00 67.62 228 LEU A N 1
ATOM 1829 C CA . LEU A 1 228 ? 38.374 -20.756 -51.235 1.00 67.62 228 LEU A CA 1
ATOM 1830 C C . LEU A 1 228 ? 39.274 -20.800 -52.484 1.00 67.62 228 LEU A C 1
ATOM 1832 O O . LEU A 1 228 ? 38.961 -21.513 -53.435 1.00 67.62 228 LEU A O 1
ATOM 1836 N N . THR A 1 229 ? 40.439 -20.140 -52.473 1.00 67.81 229 THR A N 1
ATOM 1837 C CA . THR A 1 229 ? 41.414 -20.224 -53.580 1.00 67.81 229 THR A CA 1
ATOM 1838 C C . THR A 1 229 ? 41.969 -21.644 -53.777 1.00 67.81 229 THR A C 1
ATOM 1840 O O . THR A 1 229 ? 42.234 -22.051 -54.909 1.00 67.81 229 THR A O 1
ATOM 1843 N N . VAL A 1 230 ? 42.143 -22.424 -52.702 1.00 76.56 230 VAL A N 1
ATOM 1844 C CA . VAL A 1 230 ? 42.612 -23.823 -52.786 1.00 76.56 230 VAL A CA 1
ATOM 1845 C C . VAL A 1 230 ? 41.532 -24.747 -53.358 1.00 76.56 230 VAL A C 1
ATOM 1847 O O . VAL A 1 230 ? 41.846 -25.599 -54.193 1.00 76.56 230 VAL A O 1
ATOM 1850 N N . MET A 1 231 ? 40.271 -24.549 -52.966 1.00 67.69 231 MET A N 1
ATOM 1851 C CA . MET A 1 231 ? 39.119 -25.288 -53.506 1.00 67.69 231 MET A CA 1
ATOM 1852 C C . MET A 1 231 ? 38.876 -24.967 -54.990 1.00 67.69 231 MET A C 1
ATOM 1854 O O . MET A 1 231 ? 38.563 -25.865 -55.771 1.00 67.69 231 MET A O 1
ATOM 1858 N N . MET A 1 232 ? 39.121 -23.718 -55.403 1.00 64.56 232 MET A N 1
ATOM 1859 C CA . MET A 1 232 ? 39.076 -23.280 -56.804 1.00 64.56 232 MET A CA 1
ATOM 1860 C C . MET A 1 232 ? 40.142 -23.977 -57.663 1.00 64.56 232 MET A C 1
ATOM 1862 O O . MET A 1 232 ? 39.848 -24.421 -58.768 1.00 64.56 232 MET A O 1
ATOM 1866 N N . LYS A 1 233 ? 41.367 -24.150 -57.143 1.00 68.56 233 LYS A N 1
ATOM 1867 C CA . LYS A 1 233 ? 42.434 -24.888 -57.850 1.00 68.56 233 LYS A CA 1
ATOM 1868 C C . LYS A 1 233 ? 42.085 -26.349 -58.135 1.00 68.56 233 LYS A C 1
ATOM 1870 O O . LYS A 1 233 ? 42.656 -26.926 -59.051 1.00 68.56 233 LYS A O 1
ATOM 1875 N N . HIS A 1 234 ? 41.174 -26.928 -57.360 1.00 74.56 234 HIS A N 1
ATOM 1876 C CA . HIS A 1 234 ? 40.717 -28.302 -57.543 1.00 74.56 234 HIS A CA 1
ATOM 1877 C C . HIS A 1 234 ? 39.356 -28.394 -58.258 1.00 74.56 234 HIS A C 1
ATOM 1879 O O . HIS A 1 234 ? 38.813 -29.487 -58.376 1.00 74.56 234 HIS A O 1
ATOM 1885 N N . GLY A 1 235 ? 38.812 -27.273 -58.753 1.00 71.44 235 GLY A N 1
ATOM 1886 C CA . GLY A 1 235 ? 37.616 -27.254 -59.604 1.00 71.44 235 GLY A CA 1
ATOM 1887 C C . GLY A 1 235 ? 36.285 -27.499 -58.887 1.00 71.44 235 GLY A C 1
ATOM 1888 O O . GLY A 1 235 ? 35.291 -27.773 -59.549 1.00 71.44 235 GLY A O 1
ATOM 1889 N N . TYR A 1 236 ? 36.238 -27.402 -57.554 1.00 63.03 236 TYR A N 1
ATOM 1890 C CA . TYR A 1 236 ? 35.033 -27.729 -56.779 1.00 63.03 236 TYR A CA 1
ATOM 1891 C C . TYR A 1 236 ? 33.980 -26.602 -56.706 1.00 63.03 236 TYR A C 1
ATOM 1893 O O . TYR A 1 236 ? 32.852 -26.875 -56.309 1.00 63.03 236 TYR A O 1
ATOM 1901 N N . ILE A 1 237 ? 34.319 -25.352 -57.052 1.00 61.28 237 ILE A N 1
ATOM 1902 C CA . ILE A 1 237 ? 33.457 -24.157 -56.904 1.00 61.28 237 ILE A CA 1
ATOM 1903 C C . ILE A 1 237 ? 33.531 -23.288 -58.172 1.00 61.28 237 ILE A C 1
ATOM 1905 O O . ILE A 1 237 ? 34.612 -23.104 -58.730 1.00 61.28 237 ILE A O 1
ATOM 1909 N N . GLY A 1 238 ? 32.391 -22.746 -58.619 1.00 63.97 238 GLY A N 1
ATOM 1910 C CA . GLY A 1 238 ? 32.293 -21.855 -59.786 1.00 63.97 238 GLY A CA 1
ATOM 1911 C C . GLY A 1 238 ? 32.695 -20.400 -59.491 1.00 63.97 238 GLY A C 1
ATOM 1912 O O . GLY A 1 238 ? 32.574 -19.928 -58.363 1.00 63.97 238 GLY A O 1
ATOM 1913 N N . GLU A 1 239 ? 33.140 -19.656 -60.514 1.00 59.69 239 GLU A N 1
ATOM 1914 C CA . GLU A 1 239 ? 33.680 -18.285 -60.370 1.00 59.69 239 GLU A CA 1
ATOM 1915 C C . GLU A 1 239 ? 32.717 -17.266 -59.724 1.00 59.69 239 GLU A C 1
ATOM 1917 O O . GLU A 1 239 ? 33.161 -16.287 -59.121 1.00 59.69 239 GLU A O 1
ATOM 1922 N N . PHE A 1 240 ? 31.403 -17.496 -59.797 1.00 58.09 240 PHE A N 1
ATOM 1923 C CA . PHE A 1 240 ? 30.390 -16.569 -59.283 1.00 58.09 240 PHE A CA 1
ATOM 1924 C C . PHE A 1 240 ? 30.388 -16.434 -57.750 1.00 58.09 240 PHE A C 1
ATOM 1926 O O . PHE A 1 240 ? 30.211 -15.326 -57.247 1.00 58.09 240 PHE A O 1
ATOM 1933 N N . GLU A 1 241 ? 30.668 -17.501 -56.991 1.00 61.81 241 GLU A N 1
ATOM 1934 C CA . GLU A 1 241 ? 30.681 -17.429 -55.516 1.00 61.81 241 GLU A CA 1
ATOM 1935 C C . GLU A 1 241 ? 31.862 -16.596 -54.983 1.00 61.81 241 GLU A C 1
ATOM 1937 O O . GLU A 1 241 ? 31.785 -15.977 -53.919 1.00 61.81 241 GLU A O 1
ATOM 1942 N N . ILE A 1 242 ? 32.958 -16.522 -55.742 1.00 63.62 242 ILE A N 1
ATOM 1943 C CA . ILE A 1 242 ? 34.169 -15.785 -55.361 1.00 63.62 242 ILE A CA 1
ATOM 1944 C C . ILE A 1 242 ? 33.945 -14.275 -55.463 1.00 63.62 242 ILE A C 1
ATOM 1946 O O . ILE A 1 242 ? 34.363 -13.522 -54.577 1.00 63.62 242 ILE A O 1
ATOM 1950 N N . ILE A 1 243 ? 33.273 -13.823 -56.525 1.00 68.12 243 ILE A N 1
ATOM 1951 C CA . ILE A 1 243 ? 32.999 -12.399 -56.754 1.00 68.12 243 ILE A CA 1
ATOM 1952 C C . ILE A 1 243 ? 32.121 -11.842 -55.628 1.00 68.12 243 ILE A C 1
ATOM 1954 O O . ILE A 1 243 ? 32.413 -10.761 -55.107 1.00 68.12 243 ILE A O 1
ATOM 1958 N N . ASP A 1 244 ? 31.117 -12.600 -55.185 1.00 68.19 244 ASP A N 1
ATOM 1959 C CA . ASP A 1 244 ? 30.246 -12.202 -54.076 1.00 68.19 244 ASP A CA 1
ATOM 1960 C C . ASP A 1 244 ? 30.998 -12.110 -52.740 1.00 68.19 244 ASP A C 1
ATOM 1962 O O . ASP A 1 244 ? 30.830 -11.139 -51.989 1.00 68.19 244 ASP A O 1
ATOM 1966 N N . VAL A 1 245 ? 31.907 -13.052 -52.460 1.00 66.38 245 VAL A N 1
ATOM 1967 C CA . VAL A 1 245 ? 32.754 -13.012 -51.254 1.00 66.38 245 VAL A CA 1
ATOM 1968 C C . VAL A 1 245 ? 33.703 -11.808 -51.282 1.00 66.38 245 VAL A C 1
ATOM 1970 O O . VAL A 1 245 ? 33.845 -11.113 -50.270 1.00 66.38 245 VAL A O 1
ATOM 1973 N N . ILE A 1 246 ? 34.307 -11.496 -52.432 1.00 67.12 246 ILE A N 1
ATOM 1974 C CA . ILE A 1 246 ? 35.195 -10.333 -52.601 1.00 67.12 246 ILE A CA 1
ATOM 1975 C C . ILE A 1 246 ? 34.415 -9.013 -52.490 1.00 67.12 246 ILE A C 1
ATOM 1977 O O . ILE A 1 246 ? 34.895 -8.055 -51.871 1.00 67.12 246 ILE A O 1
ATOM 1981 N N . GLN A 1 247 ? 33.202 -8.930 -53.039 1.00 69.50 247 GLN A N 1
ATOM 1982 C CA . GLN A 1 247 ? 32.358 -7.745 -52.871 1.00 69.50 247 GLN A CA 1
ATOM 1983 C C . GLN A 1 247 ? 31.930 -7.541 -51.412 1.00 69.50 247 GLN A C 1
ATOM 1985 O O . GLN A 1 247 ? 31.953 -6.408 -50.915 1.00 69.50 247 GLN A O 1
ATOM 1990 N N . SER A 1 248 ? 31.585 -8.623 -50.709 1.00 66.62 248 SER A N 1
ATOM 1991 C CA . SER A 1 248 ? 31.264 -8.598 -49.279 1.00 66.62 248 SER A CA 1
ATOM 1992 C C . SER A 1 248 ? 32.471 -8.149 -48.440 1.00 66.62 248 SER A C 1
ATOM 1994 O O . SER A 1 248 ? 32.344 -7.268 -47.584 1.00 66.62 248 SER A O 1
ATOM 1996 N N . TRP A 1 249 ? 33.670 -8.639 -48.778 1.00 65.88 249 TRP A N 1
ATOM 1997 C CA . TRP A 1 249 ? 34.945 -8.207 -48.194 1.00 65.88 249 TRP A CA 1
ATOM 1998 C C . TRP A 1 249 ? 35.167 -6.699 -48.334 1.00 65.88 249 TRP A C 1
ATOM 2000 O O . TRP A 1 249 ? 35.398 -5.986 -47.352 1.00 65.88 249 TRP A O 1
ATOM 2010 N N . LYS A 1 250 ? 35.035 -6.189 -49.564 1.00 65.75 250 LYS A N 1
ATOM 2011 C CA . LYS A 1 250 ? 35.269 -4.778 -49.885 1.00 65.75 250 LYS A CA 1
ATOM 2012 C C . LYS A 1 250 ? 34.302 -3.860 -49.131 1.00 65.75 250 LYS A C 1
ATOM 2014 O O . LYS A 1 250 ? 34.733 -2.851 -48.577 1.00 65.75 250 LYS A O 1
ATOM 2019 N N . LYS A 1 251 ? 33.021 -4.234 -49.019 1.00 67.50 251 LYS A N 1
ATOM 2020 C CA . LYS A 1 251 ? 32.009 -3.471 -48.260 1.00 67.50 251 LYS A CA 1
ATOM 2021 C C . LYS A 1 251 ? 32.294 -3.409 -46.752 1.00 67.50 251 LYS A C 1
ATOM 2023 O O . LYS A 1 251 ? 31.982 -2.394 -46.131 1.00 67.50 251 LYS A O 1
ATOM 2028 N N . VAL A 1 252 ? 32.886 -4.449 -46.159 1.00 62.22 252 VAL A N 1
ATOM 2029 C CA . VAL A 1 252 ? 33.170 -4.511 -44.710 1.00 62.22 252 VAL A CA 1
ATOM 2030 C C . VAL A 1 252 ? 34.489 -3.832 -44.326 1.00 62.22 252 VAL A C 1
ATOM 2032 O O . VAL A 1 252 ? 34.563 -3.193 -43.272 1.00 62.22 252 VAL A O 1
ATOM 2035 N N . CYS A 1 253 ? 35.519 -3.898 -45.172 1.00 56.94 253 CYS A N 1
ATOM 2036 C CA . CYS A 1 253 ? 36.831 -3.315 -44.868 1.00 56.94 253 CYS A CA 1
ATOM 2037 C C . CYS A 1 253 ? 36.920 -1.793 -45.118 1.00 56.94 253 CYS A C 1
ATOM 2039 O O . CYS A 1 253 ? 37.645 -1.098 -44.397 1.00 56.94 253 CYS A O 1
ATOM 2041 N N . GLU A 1 254 ? 36.182 -1.247 -46.093 1.00 57.78 254 GLU A N 1
ATOM 2042 C CA . GLU A 1 254 ? 36.239 0.183 -46.463 1.00 57.78 254 GLU A CA 1
ATOM 2043 C C . GLU A 1 254 ? 35.857 1.147 -45.306 1.00 57.78 254 GLU A C 1
ATOM 2045 O O . GLU A 1 254 ? 36.573 2.131 -45.083 1.00 57.78 254 GLU A O 1
ATOM 2050 N N . PRO A 1 255 ? 34.807 0.884 -44.496 1.00 53.53 255 PRO A N 1
ATOM 2051 C CA . PRO A 1 255 ? 34.434 1.750 -43.371 1.00 53.53 255 PRO A CA 1
ATOM 2052 C C . PRO A 1 255 ? 35.414 1.667 -42.188 1.00 53.53 255 PRO A C 1
ATOM 2054 O O . PRO A 1 255 ? 35.687 2.674 -41.528 1.00 53.53 255 PRO A O 1
ATOM 2057 N N . HIS A 1 256 ? 35.991 0.486 -41.928 1.00 52.94 256 HIS A N 1
ATOM 2058 C CA . HIS A 1 256 ? 36.920 0.274 -40.811 1.00 52.94 256 HIS A CA 1
ATOM 2059 C C . HIS A 1 256 ? 38.257 1.007 -41.021 1.00 52.94 256 HIS A C 1
ATOM 2061 O O . HIS A 1 256 ? 38.833 1.540 -40.066 1.00 52.94 256 HIS A O 1
ATOM 2067 N N . ARG A 1 257 ? 38.708 1.118 -42.281 1.00 47.91 257 ARG A N 1
ATOM 2068 C CA . ARG A 1 257 ? 39.895 1.894 -42.678 1.00 47.91 257 ARG A CA 1
ATOM 2069 C C . ARG A 1 257 ? 39.719 3.401 -42.436 1.00 47.91 257 ARG A C 1
ATOM 2071 O O . ARG A 1 257 ? 40.675 4.066 -42.039 1.00 47.91 257 ARG A O 1
ATOM 2078 N N . ARG A 1 258 ? 38.505 3.942 -42.612 1.00 48.91 258 ARG A N 1
ATOM 2079 C CA . ARG A 1 258 ? 38.201 5.358 -42.318 1.00 48.91 258 ARG A CA 1
ATOM 2080 C C . ARG A 1 258 ? 38.155 5.644 -40.811 1.00 48.91 258 ARG A C 1
ATOM 2082 O O . ARG A 1 258 ? 38.717 6.642 -40.372 1.00 48.91 258 ARG A O 1
ATOM 2089 N N . LEU A 1 259 ? 37.578 4.746 -40.006 1.00 48.88 259 LEU A N 1
ATOM 2090 C CA . LEU A 1 259 ? 37.518 4.892 -38.541 1.00 48.88 259 LEU A CA 1
ATOM 2091 C C . LEU A 1 259 ? 38.897 4.824 -37.859 1.00 48.88 259 LEU A C 1
ATOM 2093 O O . LEU A 1 259 ? 39.146 5.600 -36.936 1.00 48.88 259 LEU A O 1
ATOM 2097 N N . ASN A 1 260 ? 39.808 3.956 -38.317 1.00 49.91 260 ASN A N 1
ATOM 2098 C CA . ASN A 1 260 ? 41.175 3.907 -37.776 1.00 49.91 260 ASN A CA 1
ATOM 2099 C C . ASN A 1 260 ? 41.993 5.161 -38.127 1.00 49.91 260 ASN A C 1
ATOM 2101 O O . ASN A 1 260 ? 42.735 5.650 -37.277 1.00 49.91 260 ASN A O 1
ATOM 2105 N N . LYS A 1 261 ? 41.798 5.740 -39.322 1.00 50.09 261 LYS A N 1
ATOM 2106 C CA . LYS A 1 261 ? 42.371 7.054 -39.664 1.00 50.09 261 LYS A CA 1
ATOM 2107 C C . LYS A 1 261 ? 41.826 8.169 -38.761 1.00 50.09 261 LYS A C 1
ATOM 2109 O O . LYS A 1 261 ? 42.605 8.980 -38.282 1.00 50.09 261 LYS A O 1
ATOM 2114 N N . CYS A 1 262 ? 40.526 8.181 -38.447 1.00 44.69 262 CYS A N 1
ATOM 2115 C CA . CYS A 1 262 ? 39.950 9.189 -37.543 1.00 44.69 262 CYS A CA 1
ATOM 2116 C C . CYS A 1 262 ? 40.378 9.034 -36.072 1.00 44.69 262 CYS A C 1
ATOM 2118 O O . CYS A 1 262 ? 40.454 10.036 -35.365 1.00 44.69 262 CYS A O 1
ATOM 2120 N N . LYS A 1 263 ? 40.660 7.813 -35.591 1.00 50.94 263 LYS A N 1
ATOM 2121 C CA . LYS A 1 263 ? 41.182 7.600 -34.228 1.00 50.94 263 LYS A CA 1
ATOM 2122 C C . LYS A 1 263 ? 42.644 8.020 -34.074 1.00 50.94 263 LYS A C 1
ATOM 2124 O O . LYS A 1 263 ? 42.980 8.551 -33.025 1.00 50.94 263 LYS A O 1
ATOM 2129 N N . GLN A 1 264 ? 43.483 7.847 -35.098 1.00 49.97 264 GLN A N 1
ATOM 2130 C CA . GLN A 1 264 ? 44.862 8.349 -35.053 1.00 49.97 264 GLN A CA 1
ATOM 2131 C C . GLN A 1 264 ? 44.949 9.881 -35.073 1.00 49.97 264 GLN A C 1
ATOM 2133 O O . GLN A 1 264 ? 45.834 10.438 -34.444 1.00 49.97 264 GLN A O 1
ATOM 2138 N N . VAL A 1 265 ? 43.993 10.565 -35.707 1.00 54.00 265 VAL A N 1
ATOM 2139 C CA . VAL A 1 265 ? 43.949 12.041 -35.740 1.00 54.00 265 VAL A CA 1
ATOM 2140 C C . VAL A 1 265 ? 43.429 12.657 -34.427 1.00 54.00 265 VAL A C 1
ATOM 2142 O O . VAL A 1 265 ? 43.651 13.833 -34.181 1.00 54.00 265 VAL A O 1
ATOM 2145 N N . LYS A 1 266 ? 42.754 11.885 -33.560 1.00 49.28 266 LYS A N 1
ATOM 2146 C CA . LYS A 1 266 ? 42.262 12.345 -32.239 1.00 49.28 266 LYS A CA 1
ATOM 2147 C C . LYS A 1 266 ? 43.137 11.914 -31.051 1.00 49.28 266 LYS A C 1
ATOM 2149 O O . LYS A 1 266 ? 42.763 12.174 -29.913 1.00 49.28 266 LYS A O 1
ATOM 2154 N N . GLY A 1 267 ? 44.237 11.206 -31.311 1.00 49.00 267 GLY A N 1
ATOM 2155 C CA . GLY A 1 267 ? 45.198 10.744 -30.304 1.00 49.00 267 GLY A CA 1
ATOM 2156 C C . GLY A 1 267 ? 46.553 11.458 -30.355 1.00 49.00 267 GLY A C 1
ATOM 2157 O O . GLY A 1 267 ? 47.499 10.951 -29.759 1.00 49.00 267 GLY A O 1
ATOM 2158 N N . MET A 1 268 ? 46.643 12.581 -31.074 1.00 41.31 268 MET A N 1
ATOM 2159 C CA . MET A 1 268 ? 47.735 13.558 -30.994 1.00 41.31 268 MET A CA 1
ATOM 2160 C C . MET A 1 268 ? 47.195 14.858 -30.417 1.00 41.31 268 MET A C 1
ATOM 2162 O O . MET A 1 268 ? 46.033 15.191 -30.750 1.00 41.31 268 MET A O 1
#

Sequence (268 aa):
MAEGDNKSANLFAQETAQLEEQLQGWGEVILAGDQVLRWEKPWFPGALIGATTLLFMLIYYLDPSVLTGVSCSVMVLCLADYLVPTLAPRVFGSNKWTTEQQQRFHEICGNLVKSQHSVGGWWRRLFTLKEEKPKMYFLSVISSLVIVAWIGQQVHNLFLTYLIASFLLLLPGLNQHGIITKYVGMAKREINKLLKQKEKKNDINNAEKRGKRRFSDPTVLQSHVRFLTVMMKHGYIGEFEIIDVIQSWKKVCEPHRRLNKCKQVKGM

Foldseek 3Di:
DVVVVVVVVVVLVVQLVVVCVVCVLVLVVVLVLCCLLQCVDVCSLVVVLVVLCVVLVVCVVVVDDVVVVVVVVVVVVVVCVVVSSVCVCVVVDPPDDDPVSVVVSSVVSSVVSVVVVVVVVVVVVLVVCCVPPVPVSVVVVVVVVVVVVVVCVVDPPSVVVSVVVSCVSNVSNCVVVCVVVVVVVVVVVVVVVVVVVVVVVVVVVVVVVVVLVCLLPVVNLVVVLVVVVVCVVVVNDDPVVNVVSVVSVCVSPVVVVVVVVVVVVVVD

Radius of gyration: 34.54 Å; chains: 1; bounding box: 72×51×92 Å

Organism: NCBI:txid121402

Secondary structure (DSSP, 8-state):
-HHHHHHHHHHHHHHHHHHHHHHGGGHHHHHHHHHHHTTSSTTHHHHHHHHHHHHHHHHHHT---HHHHHHHHHHHHHHHHHHHHHHHHHHS-S----HHHHHHHHHHHHHHHHHHHHHHHHHHHHHHHHHH-HHHHHHHHHHHHHHHHHHHHHS-HHHHHHHHHHHHHHHHHHHHTTHHHHHHHHHHHHHHHHHHHHHHHHHHHHHHHHHHHHHH-HHHHHHHHHHHHHHHHTT-S-HHHHHHHHHHHHHHHHHHHHHHHHHHHT--

pLDDT: mean 70.04, std 9.9, range [41.31, 93.44]